Protein AF-A0A3C1WI04-F1 (afdb_monomer)

Nearest PDB structures (foldseek):
  1k1x-assembly1_A  TM=7.975E-01  e=5.008E-09  Thermococcus litoralis
  1k1x-assembly2_B  TM=8.119E-01  e=9.650E-09  Thermococcus litoralis
  1k1w-assembly1_A  TM=7.862E-01  e=2.276E-08  Thermococcus litoralis
  1n7n-assembly1_A  TM=5.423E-01  e=1.171E-03  Streptococcus pneumoniae
  1n7p-assembly1_A  TM=5.424E-01  e=1.433E-03  Streptococcus pneumoniae

Sequence (214 aa):
IYDRRTRETFSEWLLLPGTSFEDYRRQQFSPLVSLNFGKAECVPVAKGLEIRFETETPLANGGRIHLQKTYLIPFKGKRIGVVWHFECRDGIADFRFVAESLFCLLAGNAHDRYVYWQGEDGVRRVPLASHEEMSGVERLGITDEWLRLHGAVEAPGARHIWRDAIETVSQSEGGYERVYQGTVIAPVWDVRLAAGKSAEARMIVDLEEEKNEW

Mean predicted aligned error: 4.51 Å

Radius of gyration: 18.43 Å; Cα contacts (8 Å, |Δi|>4): 534; chains: 1; bounding box: 52×45×45 Å

Foldseek 3Di:
DDDPDDDDAFDKAWFALPQDLVCVQVVVTDGQDDDDWDDWDWDDDPFFIKIKTWDWAAGNVGFIKIKIWIWGGGPDAFKIKIKIKIATAADKDWTKMKTKGKDFPFPQQDPQWWKWFADPVGIDTDGFQDWDKAAPTQKMWTGRVVQQKIKMKGKPQFGIKTKHWDWDWDQDPVGIDITTGIMMIMGIDTDMDHRGDMDMIMMMMHMDHDDDPD

Secondary structure (DSSP, 8-state):
---SS---TTEEEEE-TT--HHHHHTT----S------PPEEEEETTEEEEEEEEEEE-TTS-EEEEEEEEEEESSSSEEEEEEEEEEEESEEEEEEEEEEEE--S-TT-TTEEEEEEETTEEEEEETT--EEEES--EEEEEETTTTEEEEEE-TT-SEEEEEEEEEEEEETTEEEEEEEEEEEEEEEEEEEETT-EEEEEEEEEEEE-----

Structure (mmCIF, N/CA/C/O backbone):
data_AF-A0A3C1WI04-F1
#
_entry.id   AF-A0A3C1WI04-F1
#
loop_
_atom_site.group_PDB
_atom_site.id
_atom_site.type_symbol
_atom_site.label_atom_id
_atom_site.label_alt_id
_atom_site.label_comp_id
_atom_site.label_asym_id
_atom_site.label_entity_id
_atom_site.label_seq_id
_atom_site.pdbx_PDB_ins_code
_atom_site.Cartn_x
_atom_site.Cartn_y
_atom_site.Cartn_z
_atom_site.occupancy
_atom_site.B_iso_or_equiv
_atom_site.auth_seq_id
_atom_site.auth_comp_id
_atom_site.auth_asym_id
_atom_site.auth_atom_id
_atom_site.pdbx_PDB_model_num
ATOM 1 N N . ILE A 1 1 ? 12.544 15.810 -6.497 1.00 74.25 1 ILE A N 1
ATOM 2 C CA . ILE A 1 1 ? 11.626 15.579 -5.355 1.00 74.25 1 ILE A CA 1
ATOM 3 C C . ILE A 1 1 ? 12.468 14.907 -4.281 1.00 74.25 1 ILE A C 1
ATOM 5 O O . ILE A 1 1 ? 13.275 14.066 -4.649 1.00 74.25 1 ILE A O 1
ATOM 9 N N . TYR A 1 2 ? 12.368 15.327 -3.021 1.00 75.38 2 TYR A N 1
ATOM 10 C CA . TYR A 1 2 ? 13.081 14.680 -1.915 1.00 75.38 2 TYR A CA 1
ATOM 11 C C . TYR A 1 2 ? 12.057 14.014 -1.006 1.00 75.38 2 TYR A C 1
ATOM 13 O O . TYR A 1 2 ? 11.073 14.657 -0.630 1.00 75.38 2 TYR A O 1
ATOM 21 N N . ASP A 1 3 ? 12.291 12.752 -0.659 1.00 77.62 3 ASP A N 1
ATOM 22 C CA . ASP A 1 3 ? 11.441 12.053 0.294 1.00 77.62 3 ASP A CA 1
ATOM 23 C C . ASP A 1 3 ? 11.600 12.652 1.691 1.00 77.62 3 ASP A C 1
ATOM 25 O O . ASP A 1 3 ? 12.697 12.987 2.135 1.00 77.62 3 ASP A O 1
ATOM 29 N N . ARG A 1 4 ? 10.476 12.774 2.400 1.00 79.88 4 ARG A N 1
ATOM 30 C CA . ARG A 1 4 ? 10.428 13.197 3.810 1.00 79.88 4 ARG A CA 1
ATOM 31 C C . ARG A 1 4 ? 10.179 12.020 4.755 1.00 79.88 4 ARG A C 1
ATOM 33 O O . ARG A 1 4 ? 9.751 12.215 5.887 1.00 79.88 4 ARG A O 1
ATOM 40 N N . ARG A 1 5 ? 10.379 10.800 4.258 1.00 80.31 5 ARG A N 1
ATOM 41 C CA . ARG A 1 5 ? 9.983 9.546 4.896 1.00 80.31 5 ARG A CA 1
ATOM 42 C C . ARG A 1 5 ? 10.919 8.416 4.497 1.00 80.31 5 ARG A C 1
ATOM 44 O O . ARG A 1 5 ? 11.497 8.449 3.413 1.00 80.31 5 ARG A O 1
ATOM 51 N N . THR A 1 6 ? 10.994 7.395 5.341 1.00 82.69 6 THR A N 1
ATOM 52 C CA . THR A 1 6 ? 11.512 6.088 4.935 1.00 82.69 6 THR A CA 1
ATOM 53 C C . THR A 1 6 ? 10.484 5.413 4.032 1.00 82.69 6 THR A C 1
ATOM 55 O O . THR A 1 6 ? 9.275 5.579 4.220 1.00 82.69 6 THR A O 1
ATOM 58 N N . ARG A 1 7 ? 10.957 4.673 3.031 1.00 85.25 7 ARG A N 1
ATOM 59 C CA . ARG A 1 7 ? 10.102 3.882 2.152 1.00 85.25 7 ARG A CA 1
ATOM 60 C C . ARG A 1 7 ? 10.241 2.400 2.481 1.00 85.25 7 ARG A C 1
ATOM 62 O O . ARG A 1 7 ? 11.333 1.852 2.377 1.00 85.25 7 ARG A O 1
ATOM 69 N N . GLU A 1 8 ? 9.131 1.772 2.856 1.00 88.44 8 GLU A N 1
ATOM 70 C CA . GLU A 1 8 ? 9.064 0.367 3.271 1.00 88.44 8 GLU A CA 1
ATOM 71 C C . GLU A 1 8 ? 7.831 -0.315 2.665 1.00 88.44 8 GLU A C 1
ATOM 73 O O . GLU A 1 8 ? 6.787 0.316 2.473 1.00 88.44 8 GLU A O 1
ATOM 78 N N . THR A 1 9 ? 7.934 -1.605 2.341 1.00 90.31 9 THR A N 1
ATOM 79 C CA . THR A 1 9 ? 6.797 -2.364 1.799 1.00 90.31 9 THR A CA 1
ATOM 80 C C . THR A 1 9 ? 5.757 -2.608 2.890 1.00 90.31 9 THR A C 1
ATOM 82 O O . THR A 1 9 ? 6.091 -2.906 4.035 1.00 90.31 9 THR A O 1
ATOM 85 N N . PHE A 1 10 ? 4.486 -2.502 2.512 1.00 92.88 10 PHE A N 1
ATOM 86 C CA . PHE A 1 10 ? 3.325 -2.448 3.395 1.00 92.88 10 PHE A CA 1
ATOM 87 C C . PHE A 1 10 ? 3.298 -1.204 4.293 1.00 92.88 10 PHE A C 1
ATOM 89 O O . PHE A 1 10 ? 2.798 -1.290 5.410 1.00 92.88 10 PHE A O 1
ATOM 96 N N . SER A 1 11 ? 3.827 -0.066 3.830 1.00 92.44 11 SER A N 1
ATOM 97 C CA . SER A 1 11 ? 3.563 1.233 4.469 1.00 92.44 11 SER A CA 1
ATOM 98 C C . SER A 1 11 ? 2.131 1.678 4.186 1.00 92.44 11 SER A C 1
ATOM 100 O O . SER A 1 11 ? 1.625 1.440 3.090 1.00 92.44 11 SER A O 1
ATOM 102 N N . GLU A 1 12 ? 1.504 2.371 5.134 1.00 94.62 12 GLU A N 1
ATOM 103 C CA . GLU A 1 12 ? 0.143 2.886 4.985 1.00 94.62 12 GLU A CA 1
ATOM 104 C C . GLU A 1 12 ? 0.034 4.389 5.222 1.00 94.62 12 GLU A C 1
ATOM 106 O O . GLU A 1 12 ? 0.675 4.951 6.111 1.00 94.62 12 GLU A O 1
ATOM 111 N N . TRP A 1 13 ? -0.878 5.014 4.480 1.00 96.69 13 TRP A N 1
ATOM 112 C CA . TRP A 1 13 ? -1.237 6.414 4.640 1.00 96.69 13 TRP A CA 1
ATOM 113 C C . TRP A 1 13 ? -2.745 6.597 4.686 1.00 96.69 13 TRP A C 1
ATOM 115 O O . TRP A 1 13 ? -3.481 6.013 3.892 1.00 96.69 13 TRP A O 1
ATOM 125 N N . LEU A 1 14 ? -3.187 7.479 5.581 1.00 98.00 14 LEU A N 1
ATOM 126 C CA . LEU A 1 14 ? -4.534 8.039 5.573 1.00 98.00 14 LEU A CA 1
ATOM 127 C C . LEU A 1 14 ? -4.428 9.477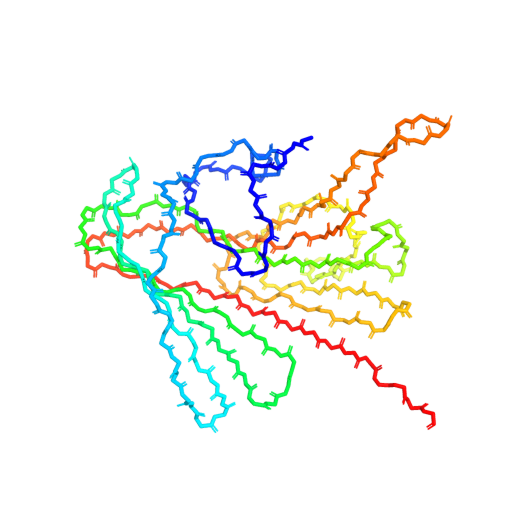 5.088 1.00 98.00 14 LEU A C 1
ATOM 129 O O . LEU A 1 14 ? -3.989 10.358 5.823 1.00 98.00 14 LEU A O 1
ATOM 133 N N . LEU A 1 15 ? -4.755 9.689 3.821 1.00 97.94 15 LEU A N 1
ATOM 134 C CA . LEU A 1 15 ? -4.653 10.966 3.128 1.00 97.94 15 LEU A CA 1
ATOM 135 C C . LEU A 1 15 ? -6.014 11.662 3.078 1.00 97.94 15 LEU A C 1
ATOM 137 O O . LEU A 1 15 ? -7.056 11.061 3.345 1.00 97.94 15 LEU A O 1
ATOM 141 N N . LEU A 1 16 ? -6.016 12.939 2.703 1.00 97.62 16 LEU A N 1
ATOM 142 C CA . LEU A 1 16 ? -7.260 13.650 2.424 1.00 97.62 16 LEU A CA 1
ATOM 143 C C . LEU A 1 16 ? -7.990 12.988 1.231 1.00 97.62 16 LEU A C 1
ATOM 145 O O . LEU A 1 16 ? -7.326 12.594 0.270 1.00 97.62 16 LEU A O 1
ATOM 149 N N . PRO A 1 17 ? -9.339 12.909 1.222 1.00 95.19 17 PRO A N 1
ATOM 150 C CA . PRO A 1 17 ? -10.106 12.256 0.146 1.00 95.19 17 PRO A CA 1
ATOM 151 C C . PRO A 1 17 ? -9.814 12.769 -1.276 1.00 95.19 17 PRO A C 1
ATOM 153 O O . PRO A 1 17 ? -10.010 12.054 -2.252 1.00 95.19 17 PRO A O 1
ATOM 156 N N . GLY A 1 18 ? -9.334 14.010 -1.401 1.00 93.81 18 GLY A N 1
ATO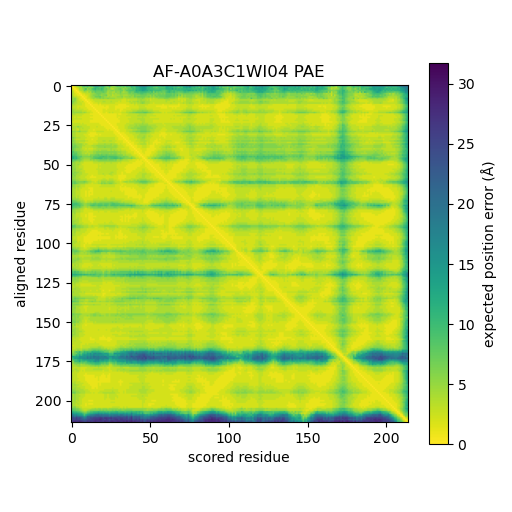M 157 C CA . GLY A 1 18 ? -8.992 14.643 -2.677 1.00 93.81 18 GLY A CA 1
ATOM 158 C C . GLY A 1 18 ? -7.512 14.591 -3.068 1.00 93.81 18 GLY A C 1
ATOM 159 O O . GLY A 1 18 ? -7.154 15.210 -4.066 1.00 93.81 18 GLY A O 1
ATOM 160 N N . THR A 1 19 ? -6.636 13.925 -2.305 1.00 97.56 19 THR A N 1
ATOM 161 C CA . THR A 1 19 ? -5.197 13.886 -2.621 1.00 97.56 19 THR A CA 1
ATOM 162 C C . THR A 1 19 ? -4.955 13.202 -3.964 1.00 97.56 19 THR A C 1
ATOM 164 O O . THR A 1 19 ? -5.284 12.027 -4.122 1.00 97.56 19 THR A O 1
ATOM 167 N N . SER A 1 20 ? -4.378 13.927 -4.925 1.00 97.56 20 SER A N 1
ATOM 168 C CA . SER A 1 20 ? -4.130 13.418 -6.276 1.00 97.56 20 SER A CA 1
ATOM 169 C C . SER A 1 20 ? -2.893 12.518 -6.345 1.00 97.56 20 SER A C 1
ATOM 171 O O . SER A 1 20 ? -2.012 12.582 -5.482 1.00 97.56 20 SER A O 1
ATOM 173 N N . PHE A 1 21 ? -2.789 11.717 -7.411 1.00 97.75 21 PHE A N 1
ATOM 174 C CA . PHE A 1 21 ? -1.570 10.963 -7.703 1.00 97.75 21 PHE A CA 1
ATOM 175 C C . PHE A 1 21 ? -0.339 11.874 -7.823 1.00 97.75 21 PHE A C 1
ATOM 177 O O . PHE A 1 21 ? 0.727 11.537 -7.313 1.00 97.75 21 PHE A O 1
ATOM 184 N N . GLU A 1 22 ? -0.474 13.047 -8.451 1.00 97.06 22 GLU A N 1
ATOM 185 C CA . GLU A 1 22 ? 0.660 13.957 -8.639 1.00 97.06 22 GLU A CA 1
ATOM 186 C C . GLU A 1 22 ? 1.118 14.579 -7.310 1.00 97.06 22 GLU A C 1
ATOM 188 O O . GLU A 1 22 ? 2.324 14.685 -7.078 1.00 97.06 22 GLU A O 1
ATOM 193 N N . ASP A 1 23 ? 0.193 14.907 -6.400 1.00 96.31 23 ASP A N 1
ATOM 194 C CA . ASP A 1 23 ? 0.545 15.356 -5.045 1.00 96.31 23 ASP A CA 1
ATOM 195 C C . ASP A 1 23 ? 1.268 14.248 -4.273 1.00 96.31 23 ASP A C 1
ATOM 197 O O . ASP A 1 23 ? 2.306 14.494 -3.655 1.00 96.31 23 ASP A O 1
ATOM 201 N N . TYR A 1 24 ? 0.761 13.011 -4.345 1.00 95.56 24 TYR A N 1
ATOM 202 C CA . TYR A 1 24 ? 1.401 11.836 -3.753 1.00 95.56 24 TYR A CA 1
ATOM 203 C C . TYR A 1 24 ? 2.830 11.642 -4.278 1.00 95.56 24 TYR A C 1
ATOM 205 O O . TYR A 1 24 ? 3.791 11.613 -3.504 1.00 95.56 24 TYR A O 1
ATOM 213 N N . ARG A 1 25 ? 2.984 11.591 -5.603 1.00 93.94 25 ARG A N 1
ATOM 214 C CA . ARG A 1 25 ? 4.260 11.415 -6.303 1.00 93.94 25 ARG A CA 1
ATOM 215 C C . ARG A 1 25 ? 5.265 12.503 -5.945 1.00 93.94 25 ARG A C 1
ATOM 217 O O . ARG A 1 25 ? 6.421 12.220 -5.631 1.00 93.94 25 ARG A O 1
ATOM 224 N N . ARG A 1 26 ? 4.828 13.764 -5.914 1.00 92.75 26 ARG A N 1
ATOM 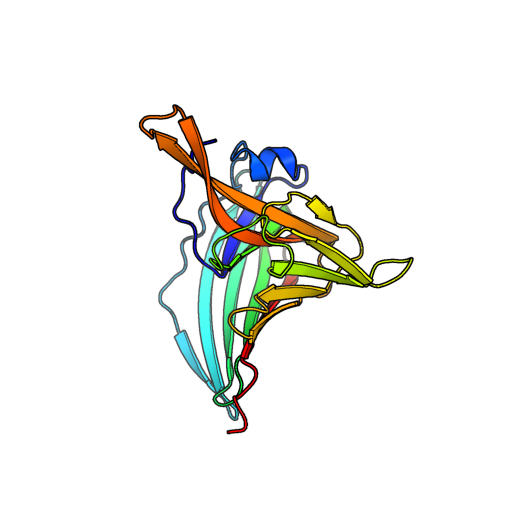225 C CA . ARG A 1 26 ? 5.681 14.902 -5.538 1.00 92.75 26 ARG A CA 1
ATOM 226 C C . ARG A 1 26 ? 5.958 15.007 -4.041 1.00 92.75 26 ARG A C 1
ATOM 228 O O . ARG A 1 26 ? 6.695 15.913 -3.651 1.00 92.75 26 ARG A O 1
ATOM 235 N N . GLN A 1 27 ? 5.408 14.109 -3.218 1.00 91.00 27 GLN A N 1
ATOM 236 C CA . GLN A 1 27 ? 5.447 14.187 -1.754 1.00 91.00 27 GLN A CA 1
ATOM 237 C C . GLN A 1 27 ? 4.876 15.529 -1.239 1.00 91.00 27 GLN A C 1
ATOM 239 O O . GLN A 1 27 ? 5.372 16.115 -0.276 1.00 91.00 27 GLN A O 1
ATOM 244 N N . GLN A 1 28 ? 3.841 16.039 -1.915 1.00 93.31 28 GLN A N 1
ATOM 245 C CA . GLN A 1 28 ? 3.121 17.285 -1.628 1.00 93.31 28 GLN A CA 1
ATOM 246 C C . GLN A 1 28 ? 1.761 17.005 -0.973 1.00 93.31 28 GLN A C 1
ATOM 248 O O . GLN A 1 28 ? 0.753 17.626 -1.290 1.00 93.31 28 GLN A O 1
ATOM 253 N N . PHE A 1 29 ? 1.734 16.067 -0.031 1.00 92.38 29 PHE A N 1
ATOM 254 C CA . PHE A 1 29 ? 0.548 15.723 0.743 1.00 92.38 29 PHE A CA 1
ATOM 255 C C . PHE A 1 29 ? 0.851 15.748 2.240 1.00 92.38 29 PHE A C 1
ATOM 257 O O . PHE A 1 29 ? 2.000 15.621 2.663 1.00 92.38 29 PHE A O 1
ATOM 264 N N . SER A 1 30 ? -0.209 15.866 3.035 1.00 91.44 30 SER A N 1
ATOM 265 C CA . SER A 1 30 ? -0.157 15.729 4.487 1.00 91.44 30 SER A CA 1
ATOM 266 C C . SER A 1 30 ? -1.085 14.590 4.899 1.00 91.44 30 SER A C 1
ATOM 268 O O . SER A 1 30 ? -2.281 14.665 4.605 1.00 91.44 30 SER A O 1
ATOM 270 N N . PRO A 1 31 ? -0.574 13.542 5.564 1.00 95.50 31 PRO A N 1
ATOM 271 C CA . PRO A 1 31 ? -1.426 12.535 6.174 1.00 95.50 31 PRO A CA 1
ATOM 272 C C . PRO A 1 31 ? -2.354 13.177 7.208 1.00 95.50 31 PRO A C 1
ATOM 274 O O . PRO A 1 31 ? -1.968 14.109 7.915 1.00 95.50 31 PRO A O 1
ATOM 277 N N . LEU A 1 32 ? -3.566 12.647 7.329 1.00 97.69 32 LEU A N 1
ATOM 278 C CA . LEU A 1 32 ? -4.527 13.031 8.361 1.00 97.69 32 LEU A CA 1
ATOM 279 C C . LEU A 1 32 ? -4.054 12.658 9.764 1.00 97.69 32 LEU A C 1
ATOM 281 O O . LEU A 1 32 ? -4.548 13.210 10.745 1.00 97.69 32 LEU A O 1
ATOM 285 N N . VAL A 1 33 ? -3.131 11.701 9.853 1.00 96.75 33 VAL A N 1
ATOM 286 C CA . VAL A 1 33 ? -2.559 11.212 11.098 1.00 96.75 33 VAL A CA 1
ATOM 287 C C . VAL A 1 33 ? -1.256 10.461 10.829 1.00 96.75 33 VAL A C 1
ATOM 289 O O . VAL A 1 33 ? -1.096 9.842 9.776 1.00 96.75 33 VAL A O 1
ATOM 292 N N . SER A 1 34 ? -0.343 10.476 11.798 1.00 93.75 34 SER A N 1
ATOM 293 C CA . SER A 1 34 ? 0.780 9.536 11.847 1.00 93.75 34 SER A CA 1
ATOM 294 C C . SER A 1 34 ? 0.335 8.281 12.593 1.00 93.75 34 SER A C 1
ATOM 296 O O . SER A 1 34 ? 0.032 8.344 13.787 1.00 93.75 34 SER A O 1
ATOM 298 N N . LEU A 1 35 ? 0.265 7.149 11.895 1.00 94.12 35 LEU A N 1
ATOM 299 C CA . LEU A 1 35 ? -0.152 5.879 12.486 1.00 94.12 35 LEU A CA 1
ATOM 300 C C . LEU A 1 35 ? 0.962 5.319 13.372 1.00 94.12 35 LEU A C 1
ATOM 302 O O . LEU A 1 35 ? 2.063 5.048 12.903 1.00 94.12 35 LEU A O 1
ATOM 306 N N . ASN A 1 36 ? 0.660 5.134 14.656 1.00 94.25 36 ASN A N 1
ATOM 307 C CA . ASN A 1 36 ? 1.570 4.533 15.625 1.00 94.25 36 ASN A CA 1
ATOM 308 C C . ASN A 1 36 ? 0.942 3.236 16.127 1.00 94.25 36 ASN A C 1
ATOM 310 O O . ASN A 1 36 ? 0.053 3.257 16.981 1.00 94.25 36 ASN A O 1
ATOM 314 N N . PHE A 1 37 ? 1.367 2.116 15.553 1.00 95.81 37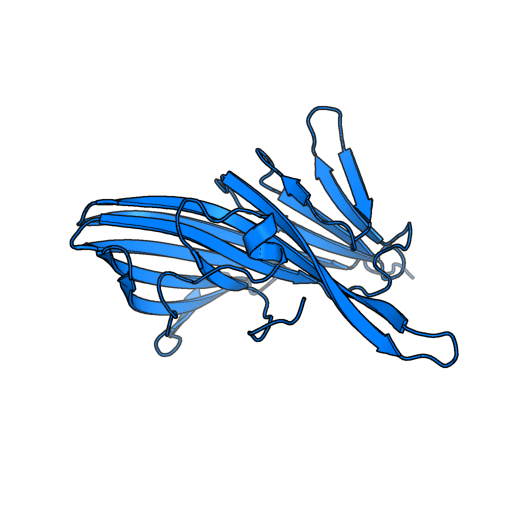 PHE A N 1
ATOM 315 C CA . PHE A 1 37 ? 0.876 0.805 15.952 1.00 95.81 37 PHE A CA 1
ATOM 316 C C . PHE A 1 37 ? 1.456 0.371 17.295 1.00 95.81 37 PHE A C 1
ATOM 318 O O . PHE A 1 37 ? 2.625 0.613 17.603 1.00 95.81 37 PHE A O 1
ATOM 325 N N . GLY A 1 38 ? 0.620 -0.298 18.086 1.00 95.62 38 GLY A N 1
ATOM 326 C CA . GLY A 1 38 ? 1.050 -0.999 19.284 1.00 95.62 38 GLY A CA 1
ATOM 327 C C . GLY A 1 38 ? 1.964 -2.185 18.969 1.00 95.62 38 GLY A C 1
ATOM 328 O O . GLY A 1 38 ? 2.321 -2.469 17.823 1.00 95.62 38 GLY A O 1
ATOM 329 N N . LYS A 1 39 ? 2.344 -2.911 20.022 1.00 96.38 39 LYS A N 1
ATOM 330 C CA . LYS A 1 39 ? 3.159 -4.122 19.894 1.00 96.38 39 LYS A CA 1
ATOM 331 C C . LYS A 1 39 ? 2.439 -5.165 19.032 1.00 96.38 39 LYS A C 1
ATOM 333 O O . LYS A 1 39 ? 1.250 -5.398 19.219 1.00 96.38 39 LYS A O 1
ATOM 338 N N . ALA A 1 40 ? 3.194 -5.826 18.158 1.00 97.19 40 ALA A N 1
ATOM 339 C CA . ALA A 1 40 ? 2.696 -6.933 17.355 1.00 97.19 40 ALA A CA 1
ATOM 340 C C . ALA A 1 40 ? 2.194 -8.099 18.225 1.00 97.19 40 ALA A C 1
ATOM 342 O O . ALA A 1 40 ? 2.893 -8.541 19.145 1.00 97.19 40 ALA A O 1
ATOM 343 N N . GLU A 1 41 ? 1.034 -8.643 17.870 1.00 97.81 41 GLU A N 1
ATOM 344 C CA . GLU A 1 41 ? 0.553 -9.941 18.332 1.00 97.81 41 GLU A CA 1
ATOM 345 C C . GLU A 1 41 ? 0.750 -10.981 17.223 1.00 97.81 41 GLU A C 1
ATOM 347 O O . GLU A 1 41 ? 0.289 -10.804 16.096 1.00 97.81 41 GLU A O 1
ATOM 352 N N . CYS A 1 42 ? 1.438 -12.077 17.538 1.00 97.50 42 CYS A N 1
ATOM 353 C CA . CYS A 1 42 ? 1.692 -13.166 16.600 1.00 97.50 42 CYS A CA 1
ATOM 354 C C . CYS A 1 42 ? 0.780 -14.350 16.925 1.00 97.50 42 CYS A C 1
ATOM 356 O O . CYS A 1 42 ? 0.906 -14.953 17.991 1.00 97.50 42 CYS A O 1
ATOM 358 N N . VAL A 1 43 ? -0.094 -14.714 15.990 1.00 96.31 43 VAL A N 1
ATOM 359 C CA . VAL A 1 43 ? -1.093 -15.774 16.152 1.00 96.31 43 VAL A CA 1
ATOM 360 C C . VAL A 1 43 ? -0.841 -16.866 15.109 1.00 96.31 43 VAL A C 1
ATOM 362 O O . VAL A 1 43 ? -1.109 -16.663 13.922 1.00 96.31 43 VAL A O 1
ATOM 365 N N . PRO A 1 44 ? -0.306 -18.036 15.501 1.00 96.06 44 PRO A N 1
ATOM 366 C CA . PRO A 1 44 ? -0.210 -19.177 14.602 1.00 96.06 44 PRO A CA 1
ATOM 367 C C . PRO A 1 44 ? -1.602 -19.630 14.153 1.00 96.06 44 PRO A C 1
ATOM 369 O O . PRO A 1 44 ? -2.510 -19.788 14.968 1.00 96.06 44 PRO A O 1
ATOM 372 N N . VAL A 1 45 ? -1.754 -19.894 12.860 1.00 94.38 45 VAL A N 1
ATOM 373 C CA . VAL A 1 45 ? -2.973 -20.447 12.262 1.00 94.38 45 VAL A CA 1
ATOM 374 C C . VAL A 1 45 ? -2.644 -21.737 11.516 1.00 94.38 45 VAL A C 1
ATOM 376 O O . VAL A 1 45 ? -1.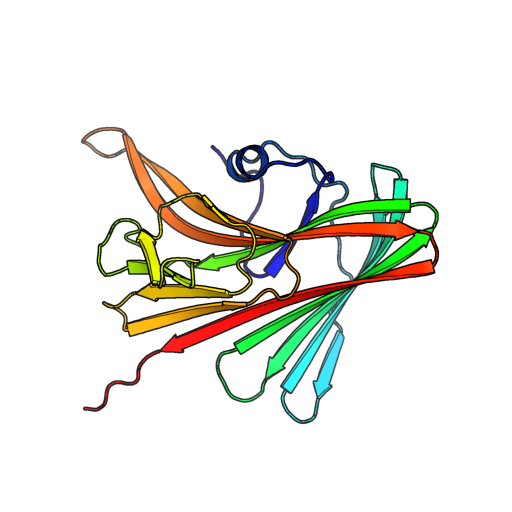486 -22.041 11.236 1.00 94.38 45 VAL A O 1
ATOM 379 N N . ALA A 1 46 ? -3.663 -22.521 11.157 1.00 93.81 46 ALA A N 1
ATOM 380 C CA . ALA A 1 46 ? -3.473 -23.870 10.609 1.00 93.81 46 ALA A CA 1
ATOM 381 C C . ALA A 1 46 ? -2.518 -23.953 9.397 1.00 93.81 46 ALA A C 1
ATOM 383 O O . ALA A 1 46 ? -1.887 -24.986 9.182 1.00 93.81 46 ALA A O 1
ATOM 384 N N . LYS A 1 47 ? -2.421 -22.890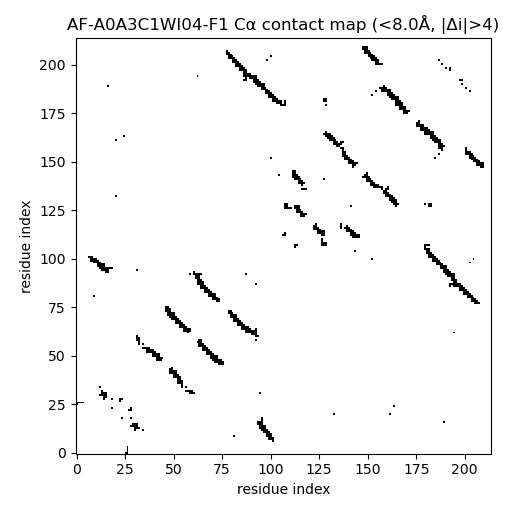 8.586 1.00 92.50 47 LYS A N 1
ATOM 385 C CA . LYS A 1 47 ? -1.600 -22.847 7.361 1.00 92.50 47 LYS A CA 1
ATOM 386 C C . LYS A 1 47 ? -0.594 -21.691 7.327 1.00 92.50 47 LYS A C 1
ATOM 388 O O . LYS A 1 47 ? -0.068 -21.388 6.256 1.00 92.50 47 LYS A O 1
ATOM 393 N N . GLY A 1 48 ? -0.321 -21.047 8.458 1.00 95.94 48 GLY A N 1
ATOM 394 C CA . GLY A 1 48 ? 0.551 -19.880 8.482 1.00 95.94 48 GLY A CA 1
ATOM 395 C C . GLY A 1 48 ? 0.615 -19.166 9.823 1.00 95.94 48 GLY A C 1
ATOM 396 O O . GLY A 1 48 ? 0.314 -19.723 10.876 1.00 95.94 48 GLY A O 1
ATOM 397 N N . LEU A 1 49 ? 0.990 -17.900 9.755 1.00 97.00 49 LEU A N 1
ATOM 398 C CA . LEU A 1 49 ? 1.097 -16.977 10.865 1.00 97.00 49 LEU A CA 1
ATOM 399 C C . LEU A 1 49 ? 0.308 -15.712 10.533 1.00 97.00 49 LEU A C 1
ATOM 401 O O . LEU A 1 49 ? 0.466 -15.147 9.449 1.00 97.00 49 LEU A O 1
ATOM 405 N N . GLU A 1 50 ? -0.504 -15.257 11.479 1.00 98.06 50 GLU A N 1
ATOM 406 C CA . GLU A 1 50 ? -1.056 -13.909 11.458 1.00 98.06 50 GLU A CA 1
ATOM 407 C C . GLU A 1 50 ? -0.234 -13.011 12.380 1.00 98.06 50 GLU A C 1
ATOM 409 O O . GLU A 1 50 ? 0.040 -13.379 13.523 1.00 98.06 50 GLU A O 1
ATOM 414 N N . ILE A 1 51 ? 0.166 -11.836 11.895 1.00 98.31 51 ILE A N 1
ATOM 415 C CA . ILE A 1 51 ? 0.819 -10.813 12.722 1.00 98.31 51 ILE A CA 1
ATOM 416 C C . ILE A 1 51 ? -0.084 -9.591 12.745 1.00 98.31 51 ILE A C 1
ATOM 418 O O . ILE A 1 51 ? -0.288 -8.947 11.714 1.00 98.31 51 ILE A O 1
ATOM 422 N N . ARG A 1 52 ? -0.639 -9.295 13.916 1.00 98.25 52 ARG A N 1
ATOM 423 C CA . ARG A 1 52 ? -1.643 -8.257 14.121 1.00 98.25 52 ARG A CA 1
ATOM 424 C C . ARG A 1 52 ? -1.036 -7.056 14.821 1.00 98.25 52 ARG A C 1
ATOM 426 O O . ARG A 1 52 ? -0.267 -7.189 15.769 1.00 98.25 52 ARG A O 1
ATOM 433 N N . PHE A 1 53 ? -1.415 -5.887 14.341 1.00 98.19 53 PHE A N 1
ATOM 434 C CA . PHE A 1 53 ? -1.069 -4.595 14.896 1.00 98.19 53 PHE A CA 1
ATOM 435 C C . PHE A 1 53 ? -2.349 -3.790 15.035 1.00 98.19 53 PHE A C 1
ATOM 437 O O . PHE A 1 53 ? -3.180 -3.796 14.128 1.00 98.19 53 PHE A O 1
ATOM 444 N N . GLU A 1 54 ? -2.481 -3.058 16.131 1.00 98.00 54 GLU A N 1
ATOM 445 C CA . GLU A 1 54 ? -3.631 -2.191 16.360 1.00 98.00 54 GLU A CA 1
ATOM 446 C C . GLU A 1 54 ? -3.195 -0.782 16.735 1.00 98.00 54 GLU A C 1
ATOM 448 O O . GLU A 1 54 ? -2.146 -0.568 17.350 1.00 98.00 54 GLU A O 1
ATOM 453 N N . THR A 1 55 ? -4.014 0.187 16.355 1.00 98.06 55 THR A N 1
ATOM 454 C CA . THR A 1 55 ? -3.906 1.572 16.796 1.00 98.06 55 THR A CA 1
ATOM 455 C C . THR A 1 55 ? -5.294 2.198 16.840 1.00 98.06 55 THR A C 1
ATOM 457 O O . THR A 1 55 ? -6.187 1.814 16.086 1.00 98.06 55 THR A O 1
ATOM 460 N N . GLU A 1 56 ? -5.486 3.172 17.720 1.00 97.88 56 GLU A N 1
ATOM 461 C CA . GLU A 1 56 ? -6.683 4.004 17.739 1.00 97.88 56 GLU A CA 1
ATOM 462 C C . GLU A 1 56 ? -6.253 5.464 17.782 1.00 97.88 56 GLU A C 1
ATOM 464 O O . GLU A 1 56 ? -5.438 5.858 18.619 1.00 97.88 56 GLU A O 1
ATOM 469 N N . THR A 1 57 ? -6.764 6.275 16.860 1.00 97.62 57 THR A N 1
ATOM 470 C CA . THR A 1 57 ? -6.265 7.636 16.679 1.00 97.62 57 THR A CA 1
ATOM 471 C C . THR A 1 57 ? -7.331 8.569 16.096 1.00 97.62 57 THR A C 1
ATOM 473 O O . THR A 1 57 ? -8.156 8.130 15.285 1.00 97.62 57 THR A O 1
ATOM 476 N N . PRO A 1 58 ? -7.379 9.849 16.516 1.00 97.88 58 PRO A N 1
ATOM 477 C CA . PRO A 1 58 ? -8.212 10.844 15.855 1.00 97.88 58 PRO A CA 1
ATOM 478 C C . PRO A 1 58 ? -7.633 11.213 14.484 1.00 97.88 58 PRO A C 1
ATOM 480 O O . PRO A 1 58 ? -6.417 11.215 14.287 1.00 97.88 58 PRO A O 1
ATOM 483 N N . LEU A 1 59 ? -8.505 11.582 13.551 1.00 97.94 59 LEU A N 1
ATOM 484 C CA . LEU A 1 59 ? -8.105 12.139 12.261 1.00 97.94 59 LEU A CA 1
ATOM 485 C C . LEU A 1 59 ? -8.114 13.669 12.321 1.00 97.94 59 LEU A C 1
ATOM 487 O O . LEU A 1 59 ? -8.984 14.274 12.952 1.00 97.94 59 LEU A O 1
ATOM 491 N N . ALA A 1 60 ? -7.179 14.317 11.622 1.00 97.00 60 ALA A N 1
ATOM 492 C CA . ALA A 1 60 ? -7.088 15.780 11.588 1.00 97.00 60 ALA A CA 1
ATOM 493 C C . ALA A 1 60 ? -8.339 16.474 11.013 1.00 97.00 60 ALA A C 1
ATOM 495 O O . ALA A 1 60 ? -8.598 17.632 11.333 1.00 97.00 60 ALA A O 1
ATOM 496 N N . ASN A 1 61 ? -9.121 15.784 10.179 1.00 94.38 61 ASN A N 1
ATOM 497 C CA . ASN A 1 61 ? -10.375 16.284 9.608 1.00 94.38 61 ASN A CA 1
ATOM 498 C C . ASN A 1 61 ? -11.628 15.871 10.402 1.00 94.38 61 ASN A C 1
ATOM 500 O O . ASN A 1 61 ? -12.743 16.143 9.957 1.00 94.38 61 ASN A O 1
ATOM 504 N N . GLY A 1 62 ? -11.453 15.266 11.578 1.00 93.88 62 GLY A N 1
ATOM 505 C CA . GLY A 1 62 ? -12.535 14.851 12.463 1.00 93.88 62 GLY A CA 1
ATOM 506 C C . GLY A 1 62 ? -12.787 13.345 12.463 1.00 93.88 62 GLY A C 1
ATOM 507 O O . GLY A 1 62 ? -12.381 12.612 11.568 1.00 93.88 62 GLY A O 1
ATOM 508 N N . GLY A 1 63 ? -13.469 12.898 13.517 1.00 95.94 63 GLY A N 1
ATOM 509 C CA . GLY A 1 63 ? -13.690 11.486 13.799 1.00 95.94 63 GLY A CA 1
ATOM 510 C C . GLY A 1 63 ? -12.462 10.778 14.369 1.00 95.94 63 GLY A C 1
ATOM 511 O O . GLY A 1 63 ? -11.328 11.270 14.340 1.00 95.94 63 GLY A O 1
ATOM 512 N N . ARG A 1 64 ? -12.711 9.590 14.906 1.00 98.12 64 ARG A N 1
ATOM 513 C CA . ARG A 1 64 ? -11.698 8.691 15.456 1.00 98.12 64 ARG A CA 1
ATOM 514 C C . ARG A 1 64 ? -11.834 7.329 14.820 1.00 98.12 64 ARG A C 1
ATOM 516 O O . ARG A 1 64 ? -12.948 6.826 14.667 1.00 98.12 64 ARG A O 1
ATOM 523 N N . ILE A 1 65 ? -10.701 6.723 14.497 1.00 98.31 65 ILE A N 1
ATOM 524 C CA . ILE A 1 65 ? -10.663 5.366 13.968 1.00 98.31 65 ILE A CA 1
ATOM 525 C C . ILE A 1 65 ? -9.902 4.442 14.904 1.00 98.31 65 ILE A C 1
ATOM 527 O O . ILE A 1 65 ? -8.886 4.828 15.479 1.00 98.31 65 ILE A O 1
ATOM 531 N N . HIS A 1 66 ? -10.379 3.209 14.998 1.00 98.62 66 HIS A N 1
ATOM 532 C CA . HIS A 1 66 ? -9.557 2.054 15.325 1.00 98.62 66 HIS A CA 1
ATOM 533 C C . HIS A 1 66 ? -9.130 1.394 14.015 1.00 98.62 66 HIS A C 1
ATOM 535 O O . HIS A 1 66 ? -9.931 1.253 13.089 1.00 98.62 66 HIS A O 1
ATOM 541 N N . LEU A 1 67 ? -7.850 1.056 13.920 1.00 98.62 67 LEU A N 1
ATOM 542 C CA . LEU A 1 67 ? -7.250 0.401 12.770 1.00 98.62 67 LEU A CA 1
ATOM 543 C C . LEU A 1 67 ? -6.518 -0.846 13.244 1.00 98.62 67 LEU A C 1
ATOM 545 O O . LEU A 1 67 ? -5.556 -0.754 14.008 1.00 98.62 67 LEU A O 1
ATOM 549 N N . GLN A 1 68 ? -6.933 -1.994 12.720 1.00 98.62 68 GLN A N 1
ATOM 550 C CA . GLN A 1 68 ? -6.200 -3.245 12.831 1.00 98.62 68 GLN A CA 1
ATOM 551 C C . GLN A 1 68 ? -5.529 -3.558 11.493 1.00 98.62 68 GLN A C 1
ATOM 553 O O . GLN A 1 68 ? -6.198 -3.698 10.472 1.00 98.62 68 GLN A O 1
ATOM 558 N N . LYS A 1 69 ? -4.210 -3.725 11.504 1.00 98.44 69 LYS A N 1
ATOM 559 C CA . LYS A 1 69 ? -3.421 -4.240 10.382 1.00 98.44 69 LYS A CA 1
ATOM 560 C C . LYS A 1 69 ? -3.039 -5.681 10.675 1.00 98.44 69 LYS A C 1
ATOM 562 O O . LYS A 1 69 ? -2.539 -5.986 11.753 1.00 98.44 69 LYS A O 1
ATOM 567 N N . THR A 1 70 ? -3.272 -6.587 9.737 1.00 98.50 70 THR A N 1
ATOM 568 C CA . THR A 1 70 ? -2.972 -8.012 9.899 1.00 98.50 70 THR A CA 1
ATOM 569 C C . THR A 1 70 ? -2.185 -8.526 8.707 1.00 98.50 70 THR A C 1
ATOM 571 O O . THR A 1 70 ? -2.709 -8.585 7.596 1.00 98.50 70 THR A O 1
ATOM 574 N N . TYR A 1 71 ? -0.937 -8.927 8.940 1.00 98.31 71 TYR A N 1
ATOM 575 C CA . TYR A 1 71 ? -0.160 -9.697 7.975 1.00 98.31 71 TYR A CA 1
ATOM 576 C C . TYR A 1 71 ? -0.618 -11.151 7.993 1.00 98.31 71 TYR A C 1
ATOM 578 O O . TYR A 1 71 ? -0.755 -11.742 9.060 1.00 98.31 71 TYR A O 1
ATOM 586 N N . LEU A 1 72 ? -0.803 -11.728 6.812 1.00 97.69 72 LEU A N 1
ATOM 587 C CA . LEU A 1 72 ? -1.172 -13.115 6.567 1.00 97.69 72 LEU A CA 1
ATOM 588 C C . LEU A 1 72 ? 0.006 -13.800 5.870 1.00 97.69 72 LEU A C 1
ATOM 590 O O . LEU A 1 72 ? 0.218 -13.616 4.667 1.00 97.69 72 LEU A O 1
ATOM 594 N N . ILE A 1 73 ? 0.783 -14.570 6.630 1.00 96.75 73 ILE A N 1
ATOM 595 C CA . ILE A 1 73 ? 2.023 -15.196 6.163 1.00 96.75 73 ILE A CA 1
ATOM 596 C C . ILE A 1 73 ? 1.813 -16.712 6.102 1.00 96.75 73 ILE A C 1
ATOM 598 O O . ILE A 1 73 ? 1.745 -17.360 7.146 1.00 96.75 73 ILE A O 1
ATOM 602 N N . PRO A 1 74 ? 1.697 -17.323 4.917 1.00 95.19 74 PRO A N 1
ATOM 603 C CA . PRO A 1 74 ? 1.535 -18.764 4.811 1.00 95.19 74 PRO A CA 1
ATOM 604 C C . PRO A 1 74 ? 2.849 -19.493 5.140 1.00 95.19 74 PRO A C 1
ATOM 606 O O . PRO A 1 74 ? 3.937 -19.005 4.852 1.00 95.19 74 PRO A O 1
ATOM 609 N N . PHE A 1 75 ? 2.767 -20.713 5.684 1.00 92.06 75 PHE A N 1
ATOM 610 C CA . PHE A 1 75 ? 3.963 -21.549 5.917 1.00 92.06 75 PHE A CA 1
ATOM 611 C C . PHE A 1 75 ? 4.586 -22.095 4.623 1.00 92.06 75 PHE A C 1
ATOM 613 O O . PHE A 1 75 ? 5.702 -22.611 4.636 1.00 92.06 75 PHE A O 1
ATOM 620 N N . LYS A 1 76 ? 3.845 -22.041 3.513 1.00 88.56 76 LYS A N 1
ATOM 621 C CA . LYS A 1 76 ? 4.281 -22.470 2.182 1.00 88.56 76 LYS A CA 1
ATOM 622 C C . LYS A 1 76 ? 3.835 -21.451 1.141 1.00 88.56 76 LYS A C 1
ATOM 624 O O . LYS A 1 76 ? 2.745 -20.899 1.252 1.00 88.56 76 LYS A O 1
ATOM 629 N N . GLY A 1 77 ? 4.634 -21.296 0.092 1.00 86.44 77 GLY A N 1
ATOM 630 C CA . GLY A 1 77 ? 4.404 -20.309 -0.962 1.00 86.44 77 GLY A CA 1
ATOM 631 C C . GLY A 1 77 ? 5.218 -19.039 -0.735 1.00 86.44 77 GLY A C 1
ATOM 632 O O . GLY A 1 77 ? 6.016 -18.965 0.198 1.00 86.44 77 GLY A O 1
ATOM 633 N N . LYS A 1 78 ? 5.038 -18.065 -1.624 1.00 89.81 78 LYS A N 1
ATOM 634 C CA . LYS A 1 78 ? 5.821 -16.823 -1.659 1.00 89.81 78 LYS A CA 1
ATOM 635 C C . LYS A 1 78 ? 4.937 -15.566 -1.617 1.00 89.81 78 LYS A C 1
ATOM 637 O O . LYS A 1 78 ? 5.344 -14.479 -2.008 1.00 89.81 78 LYS A O 1
ATOM 642 N N . ARG A 1 79 ? 3.717 -15.735 -1.103 1.00 93.50 79 ARG A N 1
ATOM 643 C CA . ARG A 1 79 ? 2.683 -14.707 -1.017 1.00 93.50 79 ARG A CA 1
ATOM 644 C C . ARG A 1 79 ? 2.587 -14.158 0.399 1.00 93.50 79 ARG A C 1
ATOM 646 O O . ARG A 1 79 ? 2.476 -14.936 1.341 1.00 93.50 79 ARG A O 1
ATOM 653 N N . ILE A 1 80 ? 2.532 -12.839 0.539 1.00 96.69 80 ILE A N 1
ATOM 654 C CA . ILE A 1 80 ? 2.200 -12.155 1.793 1.00 96.69 80 ILE A CA 1
ATOM 655 C C . ILE A 1 80 ? 0.922 -11.356 1.562 1.00 96.69 80 ILE A C 1
ATOM 657 O O . ILE A 1 80 ? 0.852 -10.512 0.670 1.00 96.69 80 ILE A O 1
ATOM 661 N N . GLY A 1 81 ? -0.106 -11.636 2.359 1.00 97.44 81 GLY A N 1
ATOM 662 C CA . GLY A 1 81 ? -1.313 -10.816 2.407 1.00 97.44 81 GLY A CA 1
ATOM 663 C C . GLY A 1 81 ? -1.236 -9.811 3.546 1.00 97.44 81 GLY A C 1
ATOM 664 O O . GLY A 1 81 ? -0.672 -10.113 4.593 1.00 97.44 81 GLY A O 1
ATOM 665 N N . VAL A 1 82 ? -1.845 -8.647 3.374 1.00 98.50 82 VAL A N 1
ATOM 666 C CA . VAL A 1 82 ? -2.109 -7.701 4.455 1.00 98.50 82 VAL A CA 1
ATOM 667 C C . VAL A 1 82 ? -3.554 -7.241 4.354 1.00 98.50 82 VAL A C 1
ATOM 669 O O . VAL A 1 82 ? -4.044 -6.924 3.269 1.00 98.50 82 VAL A O 1
ATOM 672 N N . VAL A 1 83 ? -4.238 -7.253 5.491 1.00 98.56 83 VAL A N 1
ATOM 673 C CA . VAL A 1 83 ? -5.612 -6.777 5.637 1.00 98.56 83 VAL A CA 1
ATOM 674 C C . VAL A 1 83 ? -5.613 -5.631 6.638 1.00 98.56 83 VAL A C 1
ATOM 676 O O . VAL A 1 83 ? -5.031 -5.751 7.717 1.00 98.56 83 VAL A O 1
ATOM 679 N N . TRP A 1 84 ? -6.269 -4.535 6.279 1.00 98.75 84 TRP A N 1
ATOM 680 C CA . TRP A 1 84 ? -6.528 -3.403 7.155 1.00 98.75 84 TRP A CA 1
ATOM 681 C C . TRP A 1 84 ? -8.024 -3.330 7.416 1.00 98.75 84 TRP A C 1
ATOM 683 O O . TRP A 1 84 ? -8.808 -3.158 6.484 1.00 98.75 84 TRP A O 1
ATOM 693 N N . HIS A 1 85 ? -8.410 -3.456 8.680 1.00 98.75 85 HIS A N 1
ATOM 694 C CA . HIS A 1 85 ? -9.779 -3.257 9.127 1.00 98.75 85 HIS A CA 1
ATOM 695 C C . HIS A 1 85 ? -9.874 -1.921 9.860 1.00 98.75 85 HIS A C 1
ATOM 697 O O . HIS A 1 85 ? -9.168 -1.690 10.844 1.00 98.75 85 HIS A O 1
ATOM 703 N N . PHE A 1 86 ? -10.752 -1.053 9.373 1.00 98.62 86 PHE A N 1
ATOM 704 C CA . PHE A 1 86 ? -11.026 0.259 9.942 1.00 98.62 86 PHE A CA 1
ATOM 705 C C . PHE A 1 86 ? -12.379 0.225 10.635 1.00 98.62 86 PHE A C 1
ATOM 707 O O . PHE A 1 86 ? -13.355 -0.231 10.046 1.00 98.62 86 PHE A O 1
ATOM 714 N N . GLU A 1 87 ? -12.468 0.778 11.836 1.00 98.69 87 GLU A N 1
ATOM 715 C CA . GLU A 1 87 ? -13.731 1.038 12.518 1.00 98.69 87 GLU A CA 1
ATOM 716 C C . GLU A 1 87 ? -13.773 2.500 12.965 1.00 98.69 87 GLU A C 1
ATOM 718 O O . GLU A 1 87 ? -12.868 2.980 13.646 1.00 98.69 87 GLU A O 1
ATOM 723 N N . CYS A 1 88 ? -14.826 3.226 12.595 1.00 98.62 88 CYS A N 1
ATOM 724 C CA . CYS A 1 88 ? -15.032 4.590 13.064 1.00 98.62 88 CYS A CA 1
ATOM 725 C C . CYS A 1 88 ? -15.648 4.557 14.468 1.00 98.62 88 CYS A C 1
ATOM 727 O O . CYS A 1 88 ? -16.788 4.130 14.638 1.00 98.62 88 CYS A O 1
ATOM 729 N N . ARG A 1 89 ? -14.908 5.010 15.482 1.00 98.25 89 ARG A N 1
ATOM 730 C CA . ARG A 1 89 ? -15.362 5.047 16.882 1.00 98.25 89 ARG A CA 1
ATOM 731 C C . ARG A 1 89 ? -16.344 6.183 17.135 1.00 98.25 89 ARG A C 1
ATOM 733 O O . ARG A 1 89 ? -17.330 6.007 17.844 1.00 98.25 89 ARG A O 1
ATOM 740 N N . ASP A 1 90 ? -16.079 7.340 16.541 1.00 97.94 90 ASP A N 1
ATOM 741 C CA . ASP A 1 90 ? -16.888 8.543 16.690 1.00 97.94 90 ASP A CA 1
ATOM 742 C C . ASP A 1 90 ? -16.784 9.450 15.453 1.00 97.94 90 ASP A C 1
ATOM 744 O O . ASP A 1 90 ? -15.869 9.324 14.636 1.00 97.94 90 ASP A O 1
ATOM 748 N N . GLY A 1 91 ? -17.748 10.365 15.317 1.00 96.94 91 GLY A N 1
ATOM 749 C CA . GLY A 1 91 ? -17.786 11.341 14.231 1.00 96.94 91 GLY A CA 1
ATOM 750 C C . GLY A 1 91 ? -17.966 10.714 12.845 1.00 96.94 91 GLY A C 1
ATOM 751 O O . GLY A 1 91 ? -18.799 9.827 12.643 1.00 96.94 91 GLY A O 1
ATOM 752 N N . ILE A 1 92 ? -17.215 11.245 11.879 1.00 97.81 92 ILE A N 1
ATOM 753 C CA . ILE A 1 92 ? -17.140 10.751 10.503 1.00 97.81 92 ILE A CA 1
ATOM 754 C C . ILE A 1 92 ? -15.663 10.592 10.176 1.00 97.81 92 ILE A C 1
ATOM 756 O O . ILE A 1 92 ? -14.927 11.571 10.242 1.00 97.81 92 ILE A O 1
ATOM 760 N N . ALA A 1 93 ? -15.251 9.388 9.796 1.00 98.19 93 ALA A N 1
ATOM 761 C CA . ALA A 1 93 ? -13.923 9.149 9.258 1.00 98.19 93 ALA A CA 1
ATOM 762 C C . ALA A 1 93 ? -13.999 9.186 7.729 1.00 98.19 93 ALA A C 1
ATOM 764 O O . ALA A 1 93 ? -14.694 8.367 7.135 1.00 98.19 93 ALA A O 1
ATOM 765 N N . ASP A 1 94 ? -13.331 10.150 7.101 1.00 98.19 94 ASP A N 1
ATOM 766 C CA . ASP A 1 94 ? -13.336 10.336 5.646 1.00 98.19 94 ASP A CA 1
ATOM 767 C C . ASP A 1 94 ? -11.907 10.545 5.151 1.00 98.19 94 ASP A C 1
ATOM 769 O O . ASP A 1 94 ? -11.272 11.553 5.470 1.00 98.19 94 ASP A O 1
ATOM 773 N N . PHE A 1 95 ? -11.370 9.568 4.431 1.00 98.50 95 PHE A N 1
ATOM 774 C CA . PHE A 1 95 ? -9.970 9.555 4.033 1.00 98.50 95 PHE A CA 1
ATOM 775 C C . PHE A 1 95 ? -9.735 8.715 2.784 1.00 98.50 95 PHE A C 1
ATOM 777 O O . PHE A 1 95 ? -10.501 7.820 2.433 1.00 98.50 95 PHE A O 1
ATOM 784 N N . ARG A 1 96 ? -8.602 8.979 2.142 1.00 98.19 96 ARG A N 1
ATOM 785 C CA . ARG A 1 96 ? -8.027 8.119 1.118 1.00 98.19 96 ARG A CA 1
ATOM 786 C C . ARG A 1 96 ? -6.974 7.225 1.761 1.00 98.19 96 ARG A C 1
ATOM 788 O O . ARG A 1 96 ? -5.953 7.718 2.235 1.00 98.19 96 ARG A O 1
ATOM 795 N N . PHE A 1 97 ? -7.231 5.926 1.807 1.00 98.56 97 PHE A N 1
ATOM 796 C CA . PHE A 1 97 ? -6.271 4.939 2.281 1.00 98.56 97 PHE A CA 1
ATOM 797 C C . PHE A 1 97 ? -5.335 4.537 1.145 1.00 98.56 97 PHE A C 1
ATOM 799 O O . PHE A 1 97 ? -5.800 4.179 0.065 1.00 98.56 97 PHE A O 1
ATOM 806 N N . VAL A 1 98 ? -4.029 4.586 1.394 1.00 98.19 98 VAL A N 1
ATOM 807 C CA . VAL A 1 98 ? -2.993 4.181 0.439 1.00 98.19 98 VAL A CA 1
ATOM 808 C C . VAL A 1 98 ? -2.082 3.170 1.116 1.00 98.19 98 VAL A C 1
ATOM 810 O O . VAL A 1 98 ? -1.522 3.473 2.168 1.00 98.19 98 VAL A O 1
ATOM 813 N N . ALA A 1 99 ? -1.917 1.996 0.512 1.00 97.69 99 ALA A N 1
ATOM 814 C CA . ALA A 1 99 ? -0.970 0.981 0.969 1.00 97.69 99 ALA A CA 1
ATOM 815 C C . ALA A 1 99 ? 0.139 0.824 -0.068 1.00 97.69 99 ALA A C 1
ATOM 817 O O . ALA A 1 99 ? -0.148 0.686 -1.247 1.00 97.69 99 ALA A O 1
ATOM 818 N N . GLU A 1 100 ? 1.402 0.842 0.338 1.00 96.94 100 GLU A N 1
ATOM 819 C CA . GLU A 1 100 ? 2.529 0.821 -0.596 1.00 96.94 100 GLU A CA 1
ATOM 820 C C . GLU A 1 100 ? 3.223 -0.531 -0.643 1.00 96.94 100 GLU A C 1
ATOM 822 O O . GLU A 1 100 ? 3.473 -1.161 0.381 1.00 96.94 100 GLU A O 1
ATOM 827 N N . SER A 1 101 ? 3.627 -0.939 -1.839 1.00 96.44 101 SER A N 1
ATOM 828 C CA . SER A 1 101 ? 4.575 -2.027 -2.055 1.00 96.44 101 SER A CA 1
ATOM 829 C C . SER A 1 101 ? 5.730 -1.545 -2.921 1.00 96.44 101 SER A C 1
ATOM 831 O O . SER A 1 101 ? 5.522 -0.792 -3.873 1.00 96.44 101 SER A O 1
ATOM 833 N N . LEU A 1 102 ? 6.952 -1.935 -2.558 1.00 94.75 102 LEU A N 1
ATOM 834 C CA . LEU A 1 102 ? 8.174 -1.467 -3.201 1.00 94.75 102 LEU A CA 1
ATOM 835 C C . LEU A 1 102 ? 8.961 -2.611 -3.822 1.00 94.75 102 LEU A C 1
ATOM 837 O O . LEU A 1 102 ? 9.173 -3.647 -3.193 1.00 94.75 102 LEU A O 1
ATOM 841 N N . PHE A 1 103 ? 9.451 -2.370 -5.036 1.00 94.81 103 PHE A N 1
ATOM 842 C CA . PHE A 1 103 ? 10.243 -3.320 -5.808 1.00 94.81 103 PHE A CA 1
ATOM 843 C C . PHE A 1 103 ? 11.519 -2.657 -6.337 1.00 94.81 103 PHE A C 1
ATOM 845 O O . PHE A 1 103 ? 11.463 -1.747 -7.164 1.00 94.81 103 PHE A O 1
ATOM 852 N N . CYS A 1 104 ? 12.681 -3.138 -5.893 1.00 92.56 104 CYS A N 1
ATOM 853 C CA . CYS A 1 104 ? 13.993 -2.556 -6.206 1.00 92.56 104 CYS A CA 1
ATOM 854 C C . CYS A 1 104 ? 14.755 -3.379 -7.263 1.00 92.56 104 CYS A C 1
ATOM 856 O O . CYS A 1 104 ? 15.861 -3.849 -7.016 1.00 92.56 104 CYS A O 1
ATOM 858 N N . LEU A 1 105 ? 14.158 -3.578 -8.442 1.00 88.12 105 LEU A N 1
ATOM 859 C CA . LEU A 1 105 ? 14.694 -4.457 -9.501 1.00 88.12 105 LEU A CA 1
ATOM 860 C C . LEU A 1 105 ? 15.771 -3.810 -10.402 1.00 88.12 105 LEU A C 1
ATOM 862 O O . LEU A 1 105 ? 16.187 -4.405 -11.390 1.00 88.12 105 LEU A O 1
ATOM 866 N N . LEU A 1 106 ? 16.261 -2.609 -10.061 1.00 88.62 106 LEU A N 1
ATOM 867 C CA . LEU A 1 106 ? 17.237 -1.827 -10.846 1.00 88.62 106 LEU A CA 1
ATOM 868 C C . LEU A 1 106 ? 16.805 -1.584 -12.317 1.00 88.62 106 LEU A C 1
ATOM 870 O O . LEU A 1 106 ? 15.728 -1.984 -12.744 1.00 88.62 106 LEU A O 1
ATOM 874 N N . ALA A 1 107 ? 17.633 -0.859 -13.080 1.00 91.31 107 ALA A N 1
ATOM 875 C CA . ALA A 1 107 ? 17.501 -0.625 -14.529 1.00 91.31 107 ALA A CA 1
ATOM 876 C C . ALA A 1 107 ? 16.067 -0.352 -15.033 1.00 91.31 107 ALA A C 1
ATOM 878 O O . ALA A 1 107 ? 15.565 -1.028 -15.928 1.00 91.31 107 ALA A O 1
ATOM 879 N N . GLY A 1 108 ? 15.398 0.666 -14.485 1.00 93.50 108 GLY A N 1
ATOM 880 C CA . GLY A 1 108 ? 13.954 0.817 -14.677 1.00 93.50 108 GLY A CA 1
ATOM 881 C C . GLY A 1 108 ? 13.457 1.136 -16.097 1.00 93.50 108 GLY A C 1
ATOM 882 O O . GLY A 1 108 ? 12.248 1.159 -16.309 1.00 93.50 108 GLY A O 1
ATOM 883 N N . ASN A 1 109 ? 14.353 1.362 -17.064 1.00 95.44 109 ASN A N 1
ATOM 884 C CA . ASN A 1 109 ? 14.024 1.558 -18.484 1.00 95.44 109 ASN A CA 1
ATOM 885 C C . ASN A 1 109 ? 14.443 0.381 -19.385 1.00 95.44 109 ASN A C 1
ATOM 887 O O . ASN A 1 109 ? 14.330 0.484 -20.606 1.00 95.44 109 ASN A O 1
ATOM 891 N N . ALA A 1 110 ? 14.969 -0.707 -18.817 1.00 95.00 110 ALA A N 1
ATOM 892 C CA . ALA A 1 110 ? 15.326 -1.888 -19.591 1.00 95.00 110 ALA A CA 1
ATOM 893 C C . ALA A 1 110 ? 14.061 -2.562 -20.159 1.00 95.00 110 ALA A C 1
ATOM 895 O O . ALA A 1 110 ? 13.012 -2.575 -19.521 1.00 95.00 110 ALA A O 1
ATOM 896 N N . HIS A 1 111 ? 14.142 -3.084 -21.384 1.00 94.94 111 HIS A N 1
ATOM 897 C CA . HIS A 1 111 ? 12.982 -3.628 -22.103 1.00 94.94 111 HIS A CA 1
ATOM 898 C C . HIS A 1 111 ? 12.485 -4.964 -21.528 1.00 94.94 111 HIS A C 1
ATOM 900 O O . HIS A 1 111 ? 11.311 -5.297 -21.661 1.00 94.94 111 HIS A O 1
ATOM 906 N N . ASP A 1 112 ? 13.381 -5.698 -20.874 1.00 95.00 112 ASP A N 1
ATOM 907 C CA . ASP A 1 112 ? 13.182 -6.976 -20.192 1.00 95.00 112 ASP A CA 1
ATOM 908 C C . ASP A 1 112 ? 12.718 -6.798 -18.731 1.00 95.00 112 ASP A C 1
ATOM 910 O O . ASP A 1 112 ? 12.639 -7.762 -17.967 1.00 95.00 112 ASP A O 1
ATOM 914 N N . ARG A 1 113 ? 12.404 -5.556 -18.325 1.00 96.38 113 ARG A N 1
ATOM 915 C CA . ARG A 1 113 ? 11.918 -5.208 -16.984 1.00 96.38 113 ARG A CA 1
ATOM 916 C C . ARG A 1 113 ? 10.716 -4.282 -17.061 1.00 96.38 113 ARG A C 1
ATOM 918 O O . ARG A 1 113 ? 10.820 -3.125 -17.473 1.00 96.38 113 ARG A O 1
ATOM 925 N N . TYR A 1 114 ? 9.555 -4.768 -16.645 1.00 97.12 114 TYR A N 1
ATOM 926 C CA . TYR A 1 114 ? 8.308 -4.037 -16.849 1.00 97.12 114 TYR A CA 1
ATOM 927 C C . TYR A 1 114 ? 7.249 -4.340 -15.797 1.00 97.12 114 TYR A C 1
ATOM 929 O O . TYR A 1 114 ? 7.230 -5.394 -15.163 1.00 97.12 114 TYR A O 1
ATOM 937 N N . VAL A 1 115 ? 6.335 -3.385 -15.648 1.00 97.50 115 VAL A N 1
ATOM 938 C CA . VAL A 1 115 ? 5.040 -3.595 -15.005 1.00 97.50 115 VAL A CA 1
ATOM 939 C C . VAL A 1 115 ? 4.029 -3.929 -16.094 1.00 97.50 115 VAL A C 1
ATOM 941 O O . VAL A 1 115 ? 4.075 -3.359 -17.187 1.00 97.50 115 VAL A O 1
ATOM 944 N N . TYR A 1 116 ? 3.122 -4.859 -15.813 1.00 96.69 116 TYR A N 1
ATOM 945 C CA . TYR A 1 116 ? 2.069 -5.254 -16.736 1.00 96.69 116 TYR A CA 1
ATOM 946 C C . TYR A 1 116 ? 0.737 -5.480 -16.031 1.00 96.69 116 TYR A C 1
ATOM 948 O O . TYR A 1 116 ? 0.681 -5.815 -14.850 1.00 96.69 116 TYR A O 1
ATOM 956 N N . TRP A 1 117 ? -0.352 -5.304 -16.769 1.00 95.25 117 TRP A N 1
ATOM 957 C CA . TRP A 1 117 ? -1.705 -5.580 -16.292 1.00 95.25 117 TRP A CA 1
ATOM 958 C C . TRP A 1 117 ? -2.635 -5.864 -17.469 1.00 95.25 117 TRP A C 1
ATOM 960 O O . TRP A 1 117 ? -2.303 -5.601 -18.629 1.00 95.25 117 TRP A O 1
ATOM 970 N N . GLN A 1 118 ? -3.815 -6.398 -17.165 1.00 93.06 118 GLN A N 1
ATOM 971 C CA . GLN A 1 118 ? -4.878 -6.561 -18.146 1.00 93.06 118 GLN A CA 1
ATOM 972 C C . GLN A 1 118 ? -5.641 -5.237 -18.291 1.00 93.06 118 GLN A C 1
ATOM 974 O O . GLN A 1 118 ? -6.311 -4.808 -17.355 1.00 93.06 118 GLN A O 1
ATOM 979 N N . GLY A 1 119 ? -5.525 -4.588 -19.449 1.00 88.06 119 GLY A N 1
ATOM 980 C CA . GLY A 1 119 ? -6.361 -3.452 -19.834 1.00 88.06 119 GLY A CA 1
ATOM 981 C C . GLY A 1 119 ? -7.564 -3.882 -20.679 1.00 88.06 119 GLY A C 1
ATOM 982 O O . GLY A 1 119 ? -7.709 -5.058 -21.021 1.00 88.06 119 GLY A O 1
ATOM 983 N N . GLU A 1 120 ? -8.400 -2.911 -21.052 1.00 86.81 120 GLU A N 1
ATOM 984 C CA . GLU A 1 120 ? -9.587 -3.131 -21.897 1.00 86.81 120 GLU A CA 1
ATOM 985 C C . GLU A 1 120 ? -9.223 -3.730 -23.268 1.00 86.81 120 GLU A C 1
ATOM 987 O O . GLU A 1 120 ? -9.849 -4.689 -23.710 1.00 86.81 120 GLU A O 1
ATOM 992 N N . ASP A 1 121 ? -8.146 -3.234 -23.889 1.00 90.06 121 ASP A N 1
ATOM 993 C CA . ASP A 1 121 ? -7.686 -3.656 -25.223 1.00 90.06 121 ASP A CA 1
ATOM 994 C C . ASP A 1 121 ? -6.647 -4.795 -25.198 1.00 90.06 121 ASP A C 1
ATOM 996 O O . ASP A 1 121 ? -6.022 -5.100 -26.216 1.00 90.06 121 ASP A O 1
ATOM 1000 N N . GLY A 1 122 ? -6.410 -5.411 -24.034 1.00 92.44 122 GLY A N 1
ATOM 1001 C CA . GLY A 1 122 ? -5.422 -6.478 -23.856 1.00 92.44 122 GLY A CA 1
ATOM 1002 C C . GLY A 1 122 ? -4.344 -6.172 -22.816 1.00 92.44 122 GLY A C 1
ATOM 1003 O O . GLY A 1 122 ? -4.453 -5.242 -22.014 1.00 92.44 122 GLY A O 1
ATOM 1004 N N . VAL A 1 123 ? -3.289 -6.990 -22.812 1.00 94.81 123 VAL A N 1
ATOM 1005 C CA . VAL A 1 123 ? -2.184 -6.859 -21.852 1.00 94.81 123 VAL A CA 1
ATOM 1006 C C . VAL A 1 123 ? -1.379 -5.598 -22.154 1.00 94.81 123 VAL A C 1
ATOM 1008 O O . VAL A 1 123 ? -0.816 -5.453 -23.239 1.00 94.81 123 VAL A O 1
ATOM 1011 N N . ARG A 1 124 ? -1.276 -4.706 -21.169 1.00 95.31 124 ARG A N 1
ATOM 1012 C CA . ARG A 1 124 ? -0.409 -3.524 -21.220 1.00 95.31 124 ARG A CA 1
ATOM 1013 C C . ARG A 1 124 ? 0.915 -3.820 -20.533 1.00 95.31 124 ARG A C 1
ATOM 1015 O O . ARG A 1 124 ? 0.944 -4.549 -19.546 1.00 95.31 124 ARG A O 1
ATOM 1022 N N . ARG A 1 125 ? 2.004 -3.259 -21.064 1.00 96.06 125 ARG A N 1
ATOM 1023 C CA . ARG A 1 125 ? 3.360 -3.355 -20.507 1.00 96.06 125 ARG A CA 1
ATOM 1024 C C . ARG A 1 125 ? 4.041 -2.003 -20.581 1.00 96.06 125 ARG A C 1
ATOM 1026 O O . ARG A 1 125 ? 3.946 -1.319 -21.598 1.00 96.06 125 ARG A O 1
ATOM 1033 N N . VAL A 1 126 ? 4.737 -1.640 -19.518 1.00 96.81 126 VAL A N 1
ATOM 1034 C CA . VAL A 1 126 ? 5.398 -0.341 -19.378 1.00 96.81 126 VAL A CA 1
ATOM 1035 C C . VAL A 1 126 ? 6.687 -0.491 -18.568 1.00 96.81 126 VAL A C 1
ATOM 1037 O O . VAL A 1 126 ? 6.749 -1.355 -17.690 1.00 96.81 126 VAL A O 1
ATOM 1040 N N . PRO A 1 127 ? 7.707 0.352 -18.803 1.00 97.62 127 PRO A N 1
ATOM 1041 C CA . PRO A 1 127 ? 8.956 0.288 -18.046 1.00 97.62 127 PRO A CA 1
ATOM 1042 C C . PRO A 1 127 ? 8.737 0.468 -16.540 1.00 97.62 127 PRO A C 1
ATOM 1044 O O . PRO A 1 127 ? 7.825 1.195 -16.130 1.00 97.62 127 PRO A O 1
ATOM 1047 N N . LEU A 1 128 ? 9.597 -0.119 -15.705 1.00 97.12 128 LEU A N 1
ATOM 1048 C CA . LEU A 1 128 ? 9.520 0.039 -14.245 1.00 97.12 128 LEU A CA 1
ATOM 1049 C C . LEU A 1 128 ? 9.596 1.510 -13.795 1.00 97.12 128 LEU A C 1
ATOM 1051 O O . LEU A 1 128 ? 8.937 1.903 -12.833 1.00 97.12 128 LEU A O 1
ATOM 1055 N N . ALA A 1 129 ? 10.351 2.339 -14.519 1.00 96.50 129 ALA A N 1
ATOM 1056 C CA . ALA A 1 129 ? 10.548 3.756 -14.220 1.00 96.50 129 ALA A CA 1
ATOM 1057 C C . ALA A 1 129 ? 9.407 4.677 -14.705 1.00 96.50 129 ALA A C 1
ATOM 1059 O O . ALA A 1 129 ? 9.585 5.893 -14.762 1.00 96.50 129 ALA A O 1
ATOM 1060 N N . SER A 1 130 ? 8.249 4.133 -15.091 1.00 95.75 130 SER A N 1
ATOM 1061 C CA . SER A 1 130 ? 7.101 4.961 -15.488 1.00 95.75 130 SER A CA 1
ATOM 1062 C C . SER A 1 130 ? 6.146 5.258 -14.331 1.00 95.75 130 SER A C 1
ATOM 1064 O O . SER A 1 130 ? 6.146 4.589 -13.299 1.00 95.75 130 SER A O 1
ATOM 1066 N N . HIS A 1 131 ? 5.354 6.313 -14.518 1.00 96.50 131 HIS A N 1
ATOM 1067 C CA . HIS A 1 131 ? 4.479 6.902 -13.511 1.00 96.50 131 HIS A CA 1
ATOM 1068 C C . HIS A 1 131 ? 3.049 6.891 -14.038 1.00 96.50 131 HIS A C 1
ATOM 1070 O O . HIS A 1 131 ? 2.821 7.364 -15.153 1.00 96.50 131 HIS A O 1
ATOM 1076 N N . GLU A 1 132 ? 2.099 6.363 -13.274 1.00 96.12 132 GLU A N 1
ATOM 1077 C CA . GLU A 1 132 ? 0.731 6.210 -13.766 1.00 96.12 132 GLU A CA 1
ATOM 1078 C C . GLU A 1 132 ? -0.287 6.069 -12.636 1.00 96.12 132 GLU A C 1
ATOM 1080 O O . GLU A 1 132 ? -0.053 5.364 -11.654 1.00 96.12 132 GLU A O 1
ATOM 1085 N N . GLU A 1 133 ? -1.442 6.702 -12.816 1.00 97.06 133 GLU A N 1
ATOM 1086 C CA . GLU A 1 133 ? -2.654 6.422 -12.056 1.00 97.06 133 GLU A CA 1
ATOM 1087 C C . GLU A 1 133 ? -3.580 5.569 -12.919 1.00 97.06 133 GLU A C 1
ATOM 1089 O O . GLU A 1 133 ? -3.956 5.959 -14.024 1.00 97.06 133 GLU A O 1
ATOM 1094 N N . MET A 1 134 ? -3.949 4.399 -12.408 1.00 95.44 134 MET A N 1
ATOM 1095 C CA . MET A 1 134 ? -4.785 3.434 -13.116 1.00 95.44 134 MET A CA 1
ATOM 1096 C C . MET A 1 134 ? -6.100 3.262 -12.365 1.00 95.44 134 MET A C 1
ATOM 1098 O O . MET A 1 134 ? -6.103 3.107 -11.146 1.00 95.44 134 MET A O 1
ATOM 1102 N N . SER A 1 135 ? -7.216 3.275 -13.091 1.00 94.06 135 SER A N 1
ATOM 1103 C CA . SER A 1 135 ? -8.556 3.014 -12.547 1.00 94.06 135 SER A CA 1
ATOM 1104 C C . SER A 1 135 ? -9.080 1.685 -13.082 1.00 94.06 135 SER A C 1
ATOM 1106 O O . SER A 1 135 ? -8.770 1.323 -14.214 1.00 94.06 135 SER A O 1
ATOM 1108 N N . GLY A 1 136 ? -9.868 0.958 -12.285 1.00 89.75 136 GLY A N 1
ATOM 1109 C CA . GLY A 1 136 ? -10.443 -0.332 -12.700 1.00 89.75 136 GLY A CA 1
ATOM 1110 C C . GLY A 1 136 ? -9.433 -1.482 -12.810 1.00 89.75 136 GLY A C 1
ATOM 1111 O O . GLY A 1 136 ? -9.749 -2.522 -13.379 1.00 89.75 136 GLY A O 1
ATOM 1112 N N . VAL A 1 137 ? -8.223 -1.306 -12.270 1.00 93.31 137 VAL A N 1
ATOM 1113 C CA . VAL A 1 137 ? -7.178 -2.332 -12.212 1.00 93.31 137 VAL A CA 1
ATOM 1114 C C . VAL A 1 137 ? -7.020 -2.769 -10.763 1.00 93.31 137 VAL A C 1
ATOM 1116 O O . VAL A 1 137 ? -6.701 -1.951 -9.909 1.00 93.31 137 VAL A O 1
ATOM 1119 N N . GLU A 1 138 ? -7.208 -4.059 -10.494 1.00 91.75 138 GLU A N 1
ATOM 1120 C CA . GLU A 1 138 ? -7.045 -4.636 -9.149 1.00 91.75 138 GLU A CA 1
ATOM 1121 C C . GLU A 1 138 ? -5.802 -5.522 -9.032 1.00 91.75 138 GLU A C 1
ATOM 1123 O O . G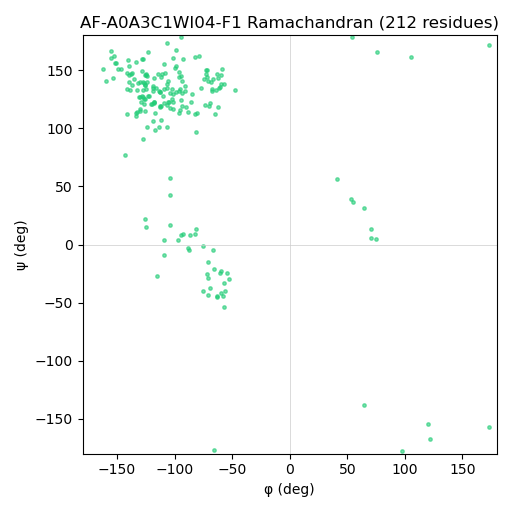LU A 1 138 ? -5.449 -5.956 -7.938 1.00 91.75 138 GLU A O 1
ATOM 1128 N N . ARG A 1 139 ? -5.131 -5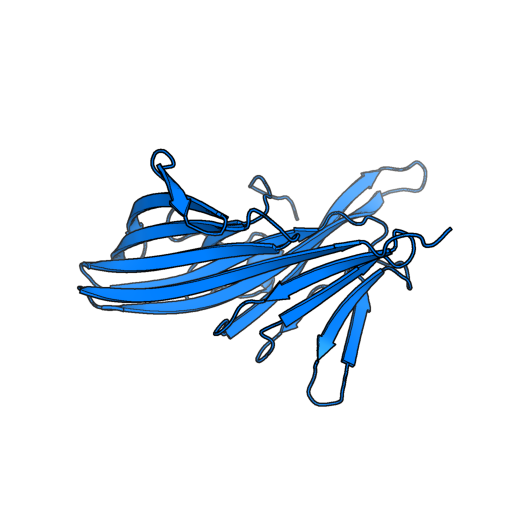.818 -10.151 1.00 95.06 139 ARG A N 1
ATOM 1129 C CA . ARG A 1 139 ? -3.923 -6.642 -10.177 1.00 95.06 139 ARG A CA 1
ATOM 1130 C C . ARG A 1 139 ? -2.917 -6.115 -11.184 1.00 95.06 139 ARG A C 1
ATOM 1132 O O . ARG A 1 139 ? -3.259 -5.890 -12.343 1.00 95.06 139 ARG A O 1
ATOM 1139 N N . LEU A 1 140 ? -1.664 -6.023 -10.753 1.00 95.62 140 LEU A N 1
ATOM 1140 C CA . LEU A 1 140 ? -0.518 -5.791 -11.625 1.00 95.62 140 LEU A CA 1
ATOM 1141 C C . LEU A 1 140 ? 0.530 -6.865 -11.403 1.00 95.62 140 LEU A C 1
ATOM 1143 O O . LEU A 1 140 ? 0.727 -7.330 -10.282 1.00 95.62 140 LEU A O 1
ATOM 1147 N N . GLY A 1 141 ? 1.217 -7.225 -12.475 1.00 96.25 141 GLY A N 1
ATOM 1148 C CA . GLY A 1 141 ? 2.462 -7.962 -12.416 1.00 96.25 141 GLY A CA 1
ATOM 1149 C C . GLY A 1 141 ? 3.655 -7.029 -12.583 1.00 96.25 141 GLY A C 1
ATOM 1150 O O . GLY A 1 141 ? 3.572 -5.988 -13.233 1.00 96.25 141 GLY A O 1
ATOM 1151 N N . ILE A 1 142 ? 4.779 -7.420 -12.005 1.00 96.50 142 ILE A N 1
ATOM 1152 C CA . ILE A 1 142 ? 6.087 -6.807 -12.212 1.00 96.50 142 ILE A CA 1
ATOM 1153 C C . ILE A 1 142 ? 7.062 -7.911 -12.600 1.00 96.50 142 ILE A C 1
ATOM 1155 O O . ILE A 1 142 ? 6.962 -9.034 -12.110 1.00 96.50 142 ILE A O 1
ATOM 1159 N N . THR A 1 143 ? 7.958 -7.651 -13.540 1.00 96.31 143 THR A N 1
ATOM 1160 C CA . THR A 1 143 ? 8.846 -8.683 -14.081 1.00 96.31 143 THR A CA 1
ATOM 1161 C C . THR A 1 143 ? 10.250 -8.144 -14.281 1.00 96.31 143 THR A C 1
ATOM 1163 O O . THR A 1 143 ? 10.420 -7.008 -14.720 1.00 96.31 143 THR A O 1
ATOM 1166 N N . ASP A 1 144 ? 11.227 -8.983 -13.954 1.00 95.69 144 ASP A N 1
ATOM 1167 C CA . ASP A 1 144 ? 12.621 -8.886 -14.375 1.00 95.69 144 ASP A CA 1
ATOM 1168 C C . ASP A 1 144 ? 12.975 -10.213 -15.061 1.00 95.69 144 ASP A C 1
ATOM 1170 O O . ASP A 1 144 ? 13.167 -11.232 -14.394 1.00 95.69 144 ASP A O 1
ATOM 1174 N N . GLU A 1 145 ? 12.989 -10.224 -16.396 1.00 94.62 145 GLU A N 1
ATOM 1175 C CA . GLU A 1 145 ? 13.234 -11.449 -17.173 1.00 94.62 145 GLU A CA 1
ATOM 1176 C C . GLU A 1 145 ? 14.697 -11.904 -17.062 1.00 94.62 145 GLU A C 1
ATOM 1178 O O . GLU A 1 145 ? 14.976 -13.102 -17.103 1.00 94.62 145 GLU A O 1
ATOM 1183 N N . TRP A 1 146 ? 15.630 -10.970 -16.847 1.00 91.62 146 TRP A N 1
ATOM 1184 C CA . TRP A 1 146 ? 17.044 -11.281 -16.640 1.00 91.62 146 TRP A CA 1
ATOM 1185 C C . TRP A 1 146 ? 17.257 -12.117 -15.374 1.00 91.62 146 TRP A C 1
ATOM 1187 O O . TRP A 1 146 ? 17.996 -13.103 -15.387 1.00 91.62 146 TRP A O 1
ATOM 1197 N N . LEU A 1 147 ? 16.593 -11.739 -14.280 1.00 91.56 147 LEU A N 1
ATOM 1198 C CA . LEU A 1 147 ? 16.618 -12.470 -13.012 1.00 91.56 147 LEU A CA 1
ATOM 1199 C C . LEU A 1 147 ? 15.552 -13.570 -12.919 1.00 91.56 147 LEU A C 1
ATOM 1201 O O . LEU A 1 147 ? 15.540 -14.300 -11.931 1.00 91.56 147 LEU A O 1
ATOM 1205 N N . ARG A 1 148 ? 14.667 -13.696 -13.918 1.00 92.62 148 ARG A N 1
ATOM 1206 C CA . ARG A 1 148 ? 13.499 -14.601 -13.909 1.00 92.62 148 ARG A CA 1
ATOM 1207 C C . ARG A 1 148 ? 12.608 -14.412 -12.680 1.00 92.62 148 ARG A C 1
ATOM 1209 O O . ARG A 1 148 ? 12.107 -15.371 -12.085 1.00 92.62 148 ARG A O 1
ATOM 1216 N N . LEU A 1 149 ? 12.444 -13.154 -12.281 1.00 93.12 149 LEU A N 1
ATOM 1217 C CA . LEU A 1 149 ? 11.611 -12.759 -11.155 1.00 93.12 149 LEU A CA 1
ATOM 1218 C C . LEU A 1 149 ? 10.282 -12.222 -11.663 1.00 93.12 149 LEU A C 1
ATOM 1220 O O . LEU A 1 149 ? 10.236 -11.306 -12.487 1.00 93.12 149 LEU A O 1
ATOM 1224 N N . HIS A 1 150 ? 9.200 -12.744 -11.099 1.00 94.00 150 HIS A N 1
ATOM 1225 C CA . HIS A 1 150 ? 7.849 -12.278 -11.363 1.00 94.00 150 HIS A CA 1
ATOM 1226 C C . HIS A 1 150 ? 7.181 -11.932 -10.040 1.00 94.00 150 HIS A C 1
ATOM 1228 O O . HIS A 1 150 ? 6.961 -12.791 -9.200 1.00 94.00 150 HIS A O 1
ATOM 1234 N N . GLY A 1 151 ? 6.857 -10.664 -9.835 1.00 94.25 151 GLY A N 1
ATOM 1235 C CA . GLY A 1 151 ? 6.033 -10.229 -8.717 1.00 94.25 151 GLY A CA 1
ATOM 1236 C C . GLY A 1 151 ? 4.604 -9.956 -9.162 1.00 94.25 151 GLY A C 1
ATOM 1237 O O . GLY A 1 151 ? 4.342 -9.695 -10.338 1.00 94.25 151 GLY A O 1
ATOM 1238 N N . ALA A 1 152 ? 3.680 -9.945 -8.211 1.00 96.12 152 ALA A N 1
ATOM 1239 C CA . ALA A 1 152 ? 2.346 -9.410 -8.431 1.00 96.12 152 ALA A CA 1
ATOM 1240 C C . ALA A 1 152 ? 1.848 -8.650 -7.205 1.00 96.12 152 ALA A C 1
ATOM 1242 O O . ALA A 1 152 ? 2.150 -9.012 -6.070 1.00 96.12 152 ALA A O 1
ATOM 1243 N N . VAL A 1 153 ? 1.052 -7.615 -7.451 1.00 97.81 153 VAL A N 1
ATOM 1244 C CA . VAL A 1 153 ? 0.281 -6.907 -6.430 1.00 97.81 153 VAL A CA 1
ATOM 1245 C C . VAL A 1 153 ? -1.187 -7.073 -6.778 1.00 97.81 153 VAL A C 1
ATOM 1247 O O . VAL A 1 153 ? -1.600 -6.708 -7.877 1.00 97.81 153 VAL A O 1
ATOM 1250 N N . GLU A 1 154 ? -1.964 -7.630 -5.855 1.00 97.94 154 GLU A N 1
ATOM 1251 C CA . GLU A 1 154 ? -3.422 -7.730 -5.942 1.00 97.94 154 GLU A CA 1
ATOM 1252 C C . GLU A 1 154 ? -4.038 -6.859 -4.841 1.00 97.94 154 GLU A C 1
ATOM 1254 O O . GLU A 1 154 ? -3.639 -6.943 -3.678 1.00 97.94 154 GLU A O 1
ATOM 1259 N N . ALA A 1 155 ? -5.017 -6.034 -5.193 1.00 97.88 155 ALA A N 1
ATOM 1260 C CA . ALA A 1 155 ? -5.696 -5.123 -4.282 1.00 97.88 155 ALA A CA 1
ATOM 1261 C C . ALA A 1 155 ? -7.193 -5.026 -4.621 1.00 97.88 155 ALA A C 1
ATOM 1263 O O . ALA A 1 155 ? -7.630 -4.055 -5.243 1.00 97.88 155 ALA A O 1
ATOM 1264 N N . PRO A 1 156 ? -7.986 -6.044 -4.244 1.00 97.38 156 PRO A N 1
ATOM 1265 C CA . PRO A 1 156 ? -9.416 -6.070 -4.532 1.00 97.38 156 PRO A CA 1
ATOM 1266 C C . PRO A 1 156 ? -10.139 -4.845 -3.961 1.00 97.38 156 PRO A C 1
ATOM 1268 O O . PRO A 1 156 ? -9.877 -4.423 -2.828 1.00 97.38 156 PRO A O 1
ATOM 1271 N N . GLY A 1 157 ? -11.057 -4.274 -4.740 1.00 95.75 157 GLY A N 1
ATOM 1272 C CA . GLY A 1 157 ? -11.845 -3.111 -4.340 1.00 95.75 157 GLY A CA 1
ATOM 1273 C C . GLY A 1 157 ? -11.061 -1.798 -4.252 1.00 95.75 157 GLY A C 1
ATOM 1274 O O . GLY A 1 157 ? -11.630 -0.797 -3.813 1.00 95.75 157 GLY A O 1
ATOM 1275 N N . ALA A 1 158 ? -9.781 -1.772 -4.644 1.00 97.62 158 ALA A N 1
ATOM 1276 C CA . ALA A 1 158 ? -9.045 -0.522 -4.780 1.00 97.62 158 ALA A CA 1
ATOM 1277 C C . ALA A 1 158 ? -9.680 0.321 -5.890 1.00 97.62 158 ALA A C 1
ATOM 1279 O O . ALA A 1 158 ? -9.958 -0.156 -6.990 1.00 97.62 158 ALA A O 1
ATOM 1280 N N . ARG A 1 159 ? -9.907 1.601 -5.604 1.00 96.81 159 ARG A N 1
ATOM 1281 C CA . ARG A 1 159 ? -10.457 2.544 -6.577 1.00 96.81 159 ARG A CA 1
ATOM 1282 C C . ARG A 1 159 ? -9.437 2.874 -7.662 1.00 96.81 159 ARG A C 1
ATOM 1284 O O . ARG A 1 159 ? -9.779 2.934 -8.843 1.00 96.81 159 ARG A O 1
ATOM 1291 N N . HIS A 1 160 ? -8.202 3.104 -7.232 1.00 96.94 160 HIS A N 1
ATOM 1292 C CA . HIS A 1 160 ? -7.073 3.390 -8.100 1.00 96.94 160 HIS A CA 1
ATOM 1293 C C . HIS A 1 160 ? -5.873 2.552 -7.679 1.00 96.94 160 HIS A C 1
ATOM 1295 O O . HIS A 1 160 ? -5.750 2.159 -6.518 1.00 96.94 160 HIS A O 1
ATOM 1301 N N . ILE A 1 161 ? -4.949 2.345 -8.608 1.00 97.69 161 ILE A N 1
ATOM 1302 C CA . ILE A 1 161 ? -3.583 1.961 -8.275 1.00 97.69 161 ILE A CA 1
ATOM 1303 C C . ILE A 1 161 ? -2.654 3.039 -8.810 1.00 97.69 161 ILE A C 1
ATOM 1305 O O . ILE A 1 161 ? -2.635 3.334 -10.006 1.00 97.69 161 ILE A O 1
ATOM 1309 N N . TRP A 1 162 ? -1.890 3.633 -7.903 1.00 98.06 162 TRP A N 1
ATOM 1310 C CA . TRP A 1 162 ? -0.833 4.574 -8.228 1.00 98.06 162 TRP A CA 1
ATOM 1311 C C . TRP A 1 162 ? 0.481 3.835 -8.391 1.00 98.06 162 TRP A C 1
ATOM 1313 O O . TRP A 1 162 ? 0.839 2.975 -7.586 1.00 98.06 162 TRP A O 1
ATOM 1323 N N . ARG A 1 163 ? 1.223 4.193 -9.427 1.00 96.62 163 ARG A N 1
ATOM 1324 C CA . ARG A 1 163 ? 2.536 3.638 -9.705 1.00 96.62 163 ARG A CA 1
ATOM 1325 C C . ARG A 1 163 ? 3.524 4.759 -9.898 1.00 96.62 163 ARG A C 1
ATOM 1327 O O . ARG A 1 163 ? 3.291 5.655 -10.703 1.00 96.62 163 ARG A O 1
ATOM 1334 N N . ASP A 1 164 ? 4.627 4.693 -9.175 1.00 96.31 164 ASP A N 1
ATOM 1335 C CA . ASP A 1 164 ? 5.636 5.740 -9.196 1.00 96.31 164 ASP A CA 1
ATOM 1336 C C . ASP A 1 164 ? 7.042 5.145 -9.190 1.00 96.31 164 ASP A C 1
ATOM 1338 O O . ASP A 1 164 ? 7.287 4.111 -8.567 1.00 96.31 164 ASP A O 1
ATOM 1342 N N . ALA A 1 165 ? 7.968 5.809 -9.873 1.00 94.94 165 ALA A N 1
ATOM 1343 C CA . ALA A 1 165 ? 9.374 5.448 -9.861 1.00 94.94 165 ALA A CA 1
ATOM 1344 C C . ALA A 1 165 ? 10.103 6.248 -8.779 1.00 94.94 165 ALA A C 1
ATOM 1346 O O . ALA A 1 165 ? 10.004 7.473 -8.718 1.00 94.94 165 ALA A O 1
ATOM 1347 N N . ILE A 1 166 ? 10.865 5.549 -7.947 1.00 92.38 166 ILE A N 1
ATOM 1348 C CA . ILE A 1 166 ? 11.788 6.145 -6.989 1.00 92.38 166 ILE A CA 1
ATOM 1349 C C . ILE A 1 166 ? 13.093 6.381 -7.721 1.00 92.38 166 ILE A C 1
ATOM 1351 O O . ILE A 1 166 ? 13.703 5.447 -8.246 1.00 92.38 166 ILE A O 1
ATOM 1355 N N . GLU A 1 167 ? 13.528 7.631 -7.737 1.00 91.12 167 GLU A N 1
ATOM 1356 C CA . GLU A 1 167 ? 14.728 8.043 -8.442 1.00 91.12 167 GLU A CA 1
ATOM 1357 C C . GLU A 1 167 ? 15.567 8.963 -7.560 1.00 91.12 167 GLU A C 1
ATOM 1359 O O . GLU A 1 167 ? 15.045 9.811 -6.835 1.00 91.12 167 GLU A O 1
ATOM 1364 N N . THR A 1 168 ? 16.883 8.814 -7.647 1.00 89.00 168 THR A N 1
ATOM 1365 C CA . THR A 1 168 ? 17.853 9.708 -7.016 1.00 89.00 168 THR A CA 1
ATOM 1366 C C . THR A 1 168 ? 18.561 10.542 -8.074 1.00 89.00 168 THR A C 1
ATOM 1368 O O . THR A 1 168 ? 18.637 10.166 -9.244 1.00 89.00 168 THR A O 1
ATOM 1371 N N . VAL A 1 169 ? 19.074 11.703 -7.670 1.00 87.00 169 VAL A N 1
ATOM 1372 C CA . VAL A 1 169 ? 19.989 12.488 -8.503 1.00 87.00 169 VAL A CA 1
ATOM 1373 C C . VAL A 1 169 ? 21.408 12.110 -8.104 1.00 87.00 169 VAL A C 1
ATOM 1375 O O . VAL A 1 169 ? 21.764 12.212 -6.931 1.00 87.00 169 VAL A O 1
ATOM 1378 N N . SER A 1 170 ? 22.200 11.674 -9.075 1.00 81.94 170 SER A N 1
ATOM 1379 C CA . SER A 1 170 ? 23.626 11.398 -8.919 1.00 81.94 170 SER A CA 1
ATOM 1380 C C . SER A 1 170 ? 24.433 12.419 -9.716 1.00 81.94 170 SER A C 1
ATOM 1382 O O . SER A 1 170 ? 24.003 12.846 -10.787 1.00 81.94 170 SER A O 1
ATOM 1384 N N . GLN A 1 171 ? 25.593 12.818 -9.197 1.00 77.62 171 GLN A N 1
ATOM 1385 C CA . GLN A 1 171 ? 26.548 13.653 -9.922 1.00 77.62 171 GLN A CA 1
ATOM 1386 C C . GLN A 1 171 ? 27.674 12.758 -10.448 1.00 77.62 171 GLN A C 1
ATOM 1388 O O . GLN A 1 171 ? 28.392 12.142 -9.662 1.00 77.62 171 GLN A O 1
ATOM 1393 N N . SER A 1 172 ? 27.811 12.682 -11.768 1.00 77.25 172 SER A N 1
ATOM 1394 C CA . SER A 1 172 ? 28.907 12.010 -12.466 1.00 77.25 172 SER A CA 1
ATOM 1395 C C . SER A 1 172 ? 29.859 13.047 -13.080 1.00 77.25 172 SER A C 1
ATOM 1397 O O . SER A 1 172 ? 29.580 14.249 -13.080 1.00 77.25 172 SER A O 1
ATOM 1399 N N . GLU A 1 173 ? 30.990 12.597 -13.634 1.00 77.88 173 GLU A N 1
ATOM 1400 C CA . GLU A 1 173 ? 31.899 13.465 -14.406 1.00 77.88 173 GLU A CA 1
ATOM 1401 C C . GLU A 1 173 ? 31.211 14.088 -15.639 1.00 77.88 173 GLU A C 1
ATOM 1403 O O . GLU A 1 173 ? 31.624 15.146 -16.110 1.00 77.88 173 GLU A O 1
ATOM 1408 N N . GLY A 1 174 ? 30.132 13.466 -16.135 1.00 75.06 174 GLY A N 1
ATOM 1409 C CA . GLY A 1 174 ? 29.328 13.941 -17.263 1.00 75.06 174 GLY A CA 1
ATOM 1410 C C . GLY A 1 174 ? 28.187 14.895 -16.890 1.00 75.06 174 GLY A C 1
ATOM 1411 O O . GLY A 1 174 ? 27.502 15.390 -17.785 1.00 75.06 174 GLY A O 1
ATOM 1412 N N . GLY A 1 175 ? 27.973 15.176 -15.600 1.00 83.00 175 GLY A N 1
ATOM 1413 C CA . GLY A 1 175 ? 26.904 16.048 -15.109 1.00 83.00 175 GLY A CA 1
ATOM 1414 C C . GLY A 1 175 ? 25.942 15.344 -14.152 1.00 83.00 175 GLY A C 1
ATOM 1415 O O . GLY A 1 175 ? 26.311 14.410 -13.448 1.00 83.00 175 GLY A O 1
ATOM 1416 N N . TYR A 1 176 ? 24.704 15.834 -14.074 1.00 82.75 176 TYR A N 1
ATOM 1417 C CA . TYR A 1 176 ? 23.679 15.240 -13.214 1.00 82.75 176 TYR A CA 1
ATOM 1418 C C . TYR A 1 176 ? 22.879 14.186 -13.968 1.00 82.75 176 TYR A C 1
ATOM 1420 O O . TYR A 1 176 ? 22.355 14.448 -15.051 1.00 82.75 176 TYR A O 1
ATOM 1428 N N . GLU A 1 177 ? 22.718 13.026 -13.347 1.00 83.19 177 GLU A N 1
ATOM 1429 C CA . GLU A 1 177 ? 21.947 11.913 -13.881 1.00 83.19 177 GLU A CA 1
ATOM 1430 C C . GLU A 1 177 ? 20.855 11.498 -12.901 1.00 83.19 177 GLU A C 1
ATOM 1432 O O . GLU A 1 177 ? 21.016 11.542 -11.678 1.00 83.19 177 GLU A O 1
ATOM 1437 N N . ARG A 1 178 ? 19.719 11.080 -13.458 1.00 85.94 178 ARG A N 1
ATOM 1438 C CA . ARG A 1 178 ? 18.604 10.524 -12.698 1.00 85.94 178 ARG A CA 1
ATOM 1439 C C . ARG A 1 178 ? 18.745 9.008 -12.666 1.00 85.94 178 ARG A C 1
ATOM 1441 O O . ARG A 1 178 ? 18.731 8.367 -13.714 1.00 85.94 178 ARG A O 1
ATOM 1448 N N . VAL A 1 179 ? 18.872 8.448 -11.470 1.00 89.69 179 VAL A N 1
ATOM 1449 C CA . VAL A 1 179 ? 19.129 7.024 -11.254 1.00 89.69 179 VAL A CA 1
ATOM 1450 C C . VAL A 1 179 ? 17.906 6.379 -10.625 1.00 89.69 179 VAL A C 1
ATOM 1452 O O . VAL A 1 179 ? 17.495 6.739 -9.525 1.00 89.69 179 VAL A O 1
ATOM 1455 N N . TYR A 1 180 ? 17.337 5.401 -11.320 1.00 93.50 180 TYR A N 1
ATOM 1456 C CA . TYR A 1 180 ? 16.224 4.600 -10.826 1.00 93.50 180 TYR A CA 1
ATOM 1457 C C . TYR A 1 180 ? 16.649 3.708 -9.649 1.00 93.50 180 TYR A C 1
ATOM 1459 O O . TYR A 1 180 ? 17.654 3.004 -9.735 1.00 93.50 180 TYR A O 1
ATOM 1467 N N . GLN A 1 181 ? 15.855 3.712 -8.577 1.00 93.31 181 GLN A N 1
ATOM 1468 C CA . GLN A 1 181 ? 16.070 2.928 -7.355 1.00 93.31 181 GLN A CA 1
ATOM 1469 C C . GLN A 1 181 ? 14.980 1.873 -7.124 1.00 93.31 181 GLN A C 1
ATOM 1471 O O . GLN A 1 181 ? 15.243 0.844 -6.506 1.00 93.31 181 GLN A O 1
ATOM 1476 N N . GLY A 1 182 ? 13.765 2.091 -7.629 1.00 95.19 182 GLY A N 1
ATOM 1477 C CA . GLY A 1 182 ? 12.674 1.134 -7.472 1.00 95.19 182 GLY A CA 1
ATOM 1478 C C . GLY A 1 182 ? 11.334 1.649 -7.983 1.00 95.19 182 GLY A C 1
ATOM 1479 O O . GLY A 1 182 ? 11.190 2.825 -8.308 1.00 95.19 182 GLY A O 1
ATOM 1480 N N . THR A 1 183 ? 10.345 0.766 -8.026 1.00 96.62 183 THR A N 1
ATOM 1481 C CA . THR A 1 183 ? 8.952 1.089 -8.341 1.00 96.62 183 THR A CA 1
ATOM 1482 C C . THR A 1 183 ? 8.130 0.947 -7.074 1.00 96.62 183 THR A C 1
ATOM 1484 O O . THR A 1 183 ? 8.233 -0.062 -6.374 1.00 96.62 183 THR A O 1
ATOM 1487 N N . VAL A 1 184 ? 7.280 1.932 -6.805 1.00 96.94 184 VAL A N 1
ATOM 1488 C CA . VAL A 1 184 ? 6.182 1.800 -5.850 1.00 96.94 184 VAL A CA 1
ATOM 1489 C C . VAL A 1 184 ? 4.912 1.453 -6.604 1.00 96.94 184 VAL A C 1
ATOM 1491 O O . VAL A 1 184 ? 4.571 2.118 -7.581 1.00 96.94 184 VAL A O 1
ATOM 1494 N N . ILE A 1 185 ? 4.199 0.440 -6.121 1.00 97.56 185 ILE A N 1
ATOM 1495 C CA . ILE A 1 185 ? 2.813 0.157 -6.487 1.00 97.56 185 ILE A CA 1
ATOM 1496 C C . ILE A 1 185 ? 1.972 0.413 -5.239 1.00 97.56 185 ILE A C 1
ATOM 1498 O O . ILE A 1 185 ? 2.178 -0.225 -4.203 1.00 97.56 185 ILE A O 1
ATOM 1502 N N . ALA A 1 186 ? 1.059 1.372 -5.338 1.00 97.94 186 ALA A N 1
ATOM 1503 C CA . ALA A 1 186 ? 0.292 1.911 -4.230 1.00 97.94 186 ALA A CA 1
ATOM 1504 C C . ALA A 1 186 ? -1.214 1.882 -4.537 1.00 97.94 186 ALA A C 1
ATOM 1506 O O . ALA A 1 186 ? -1.741 2.823 -5.136 1.00 97.94 186 ALA A O 1
ATOM 1507 N N . PRO A 1 187 ? -1.919 0.796 -4.181 1.00 98.19 187 PRO A N 1
ATOM 1508 C CA . PRO A 1 187 ? -3.370 0.756 -4.254 1.00 98.19 187 PRO A CA 1
ATOM 1509 C C . PRO A 1 187 ? -4.032 1.775 -3.323 1.00 98.19 187 PRO A C 1
ATOM 1511 O O . PRO A 1 187 ? -3.523 2.085 -2.242 1.00 98.19 187 PRO A O 1
ATOM 1514 N N . VAL A 1 188 ? -5.177 2.289 -3.768 1.00 98.44 188 VAL A N 1
ATOM 1515 C CA . VAL A 1 188 ? -5.875 3.427 -3.170 1.00 98.44 188 VAL A CA 1
ATOM 1516 C C . VAL A 1 188 ? -7.348 3.098 -2.968 1.00 98.44 188 VAL A C 1
ATOM 1518 O O . VAL A 1 188 ? -8.050 2.765 -3.923 1.00 98.44 188 VAL A O 1
ATOM 1521 N N . TRP A 1 189 ? -7.843 3.276 -1.746 1.00 98.44 189 TRP A N 1
ATOM 1522 C CA . TRP A 1 189 ? -9.256 3.135 -1.395 1.00 98.44 189 TRP A CA 1
ATOM 1523 C C . TRP A 1 189 ? -9.794 4.463 -0.866 1.00 98.44 189 TRP A C 1
ATOM 1525 O O . TRP A 1 189 ? -9.166 5.096 -0.021 1.00 98.44 189 TRP A O 1
ATOM 1535 N N . ASP A 1 190 ? -10.976 4.870 -1.322 1.00 97.94 190 ASP A N 1
ATOM 1536 C CA . ASP A 1 190 ? -11.698 5.985 -0.707 1.00 97.94 190 ASP A CA 1
ATOM 1537 C C . ASP A 1 190 ? -12.604 5.419 0.394 1.00 97.94 190 ASP A C 1
ATOM 1539 O O . ASP A 1 190 ? -13.494 4.610 0.123 1.00 97.94 190 ASP A O 1
ATOM 1543 N N . VAL A 1 191 ? -12.375 5.826 1.641 1.00 98.25 191 VAL A N 1
ATOM 1544 C CA . VAL A 1 191 ? -13.076 5.307 2.818 1.00 98.25 191 VAL A CA 1
ATOM 1545 C C . VAL A 1 191 ? -13.843 6.436 3.484 1.00 98.25 191 VAL A C 1
ATOM 1547 O O . VAL A 1 191 ? -13.259 7.422 3.924 1.00 98.25 191 VAL A O 1
ATOM 1550 N N . ARG A 1 192 ? -15.160 6.256 3.616 1.00 98.12 192 ARG A N 1
ATOM 1551 C CA . ARG A 1 192 ? -16.025 7.159 4.376 1.00 98.12 192 ARG A CA 1
ATOM 1552 C C . ARG A 1 192 ? -16.941 6.373 5.305 1.00 98.12 192 ARG A C 1
ATOM 1554 O O . ARG A 1 192 ? -17.819 5.645 4.850 1.00 98.12 192 ARG A O 1
ATOM 1561 N N . LEU A 1 193 ? -16.751 6.541 6.608 1.00 98.50 193 LEU A N 1
ATOM 1562 C CA . LEU A 1 193 ? -17.431 5.793 7.661 1.00 98.50 193 LEU A CA 1
ATOM 1563 C C . LEU A 1 193 ? -18.116 6.745 8.643 1.00 98.50 193 LEU A C 1
ATOM 1565 O O . LEU A 1 193 ? -17.518 7.712 9.107 1.00 98.50 193 LEU A O 1
ATOM 1569 N N . ALA A 1 194 ? -19.370 6.450 8.977 1.00 98.25 194 ALA A N 1
ATOM 1570 C CA . ALA A 1 194 ? -20.035 7.040 10.136 1.00 98.25 194 ALA A CA 1
ATOM 1571 C C . ALA A 1 194 ? -19.651 6.275 11.414 1.00 98.25 194 ALA A C 1
ATOM 1573 O O . ALA A 1 194 ? -19.239 5.117 11.333 1.00 98.25 194 ALA A O 1
ATOM 1574 N N . ALA A 1 195 ? -19.849 6.889 12.582 1.00 98.19 195 ALA A N 1
ATOM 1575 C CA . ALA A 1 195 ? -19.632 6.237 13.873 1.00 98.19 195 ALA A CA 1
ATOM 1576 C C . ALA A 1 195 ? -20.283 4.837 13.951 1.00 98.19 195 ALA A C 1
ATOM 1578 O O . ALA A 1 195 ? -21.440 4.638 13.567 1.00 98.19 195 ALA A O 1
ATOM 1579 N N . GLY A 1 196 ? -19.515 3.861 14.433 1.00 98.12 196 GLY A N 1
ATOM 1580 C CA . GLY A 1 196 ? -19.877 2.447 14.529 1.00 98.12 196 GLY A CA 1
ATOM 1581 C C . GLY A 1 196 ? -19.854 1.675 13.204 1.00 98.12 196 GLY A C 1
ATOM 1582 O O . GLY A 1 196 ? -20.287 0.524 13.174 1.00 98.12 196 GLY A O 1
ATOM 1583 N N . LYS A 1 197 ? -19.418 2.279 12.090 1.00 98.62 197 LYS A N 1
ATOM 1584 C CA . LYS A 1 197 ? -19.251 1.590 10.799 1.00 98.62 197 LYS A CA 1
ATOM 1585 C C . LYS A 1 197 ? -17.801 1.192 10.567 1.00 98.62 197 LYS A C 1
ATOM 1587 O O . LYS A 1 197 ? -16.883 1.854 11.051 1.00 98.62 197 LYS A O 1
ATOM 1592 N N . SER A 1 198 ? -17.621 0.138 9.777 1.00 98.50 198 SER A N 1
ATOM 1593 C CA . SER A 1 198 ? -16.316 -0.397 9.416 1.00 98.50 198 SER A CA 1
ATOM 1594 C C . SER A 1 198 ? -16.127 -0.552 7.909 1.00 98.50 198 SER A C 1
ATOM 1596 O O . SER A 1 198 ? -17.092 -0.585 7.142 1.00 98.50 198 SER A O 1
ATOM 1598 N N . ALA A 1 199 ? -14.863 -0.628 7.502 1.00 98.50 199 ALA A N 1
ATOM 1599 C CA . ALA A 1 199 ? -14.426 -0.975 6.155 1.00 98.50 199 ALA A CA 1
ATOM 1600 C C . ALA A 1 199 ? -13.193 -1.878 6.226 1.00 98.50 199 ALA A C 1
ATOM 1602 O O . ALA A 1 199 ? -12.457 -1.872 7.214 1.00 98.50 199 ALA A O 1
ATOM 1603 N N . GLU A 1 200 ? -12.948 -2.610 5.146 1.00 98.62 200 GLU A N 1
ATOM 1604 C CA . GLU A 1 200 ? -11.760 -3.436 4.971 1.00 98.62 200 GLU A CA 1
ATOM 1605 C C . GLU A 1 200 ? -11.036 -3.031 3.685 1.00 98.62 200 GLU A C 1
ATOM 1607 O O . GLU A 1 200 ? -11.669 -2.770 2.661 1.00 98.62 200 GLU A O 1
ATOM 1612 N N . ALA A 1 201 ? -9.708 -3.003 3.741 1.00 98.56 201 ALA A N 1
ATOM 1613 C CA . ALA A 1 201 ? -8.839 -2.938 2.576 1.00 98.56 201 ALA A CA 1
ATOM 1614 C C . ALA A 1 201 ? -7.851 -4.105 2.616 1.00 98.56 201 ALA A C 1
ATOM 1616 O O . ALA A 1 201 ? -7.411 -4.532 3.687 1.00 98.56 201 ALA A O 1
ATOM 1617 N N . ARG A 1 202 ? -7.475 -4.620 1.445 1.00 98.44 202 ARG A N 1
ATOM 1618 C CA . ARG A 1 202 ? -6.592 -5.782 1.337 1.00 98.44 202 ARG A CA 1
ATOM 1619 C C . ARG A 1 202 ? -5.578 -5.597 0.225 1.00 98.44 202 ARG A C 1
ATOM 1621 O O . ARG A 1 202 ? -5.950 -5.281 -0.897 1.00 98.44 202 ARG A O 1
ATOM 1628 N N . MET A 1 203 ? -4.318 -5.888 0.527 1.00 98.38 203 MET A N 1
ATOM 1629 C CA . MET A 1 203 ? -3.243 -5.967 -0.457 1.00 98.38 203 MET A CA 1
ATOM 1630 C C . MET A 1 203 ? -2.548 -7.316 -0.334 1.00 98.38 203 MET A C 1
ATOM 1632 O O . MET A 1 203 ? -2.286 -7.804 0.763 1.00 98.38 203 MET A O 1
ATOM 1636 N N . ILE A 1 204 ? -2.251 -7.932 -1.464 1.00 98.06 204 ILE A N 1
ATOM 1637 C CA . ILE A 1 204 ? -1.504 -9.177 -1.543 1.00 98.06 204 ILE A CA 1
ATOM 1638 C C . ILE A 1 204 ? -0.303 -8.912 -2.432 1.00 98.06 204 ILE A C 1
ATOM 1640 O O . ILE A 1 204 ? -0.459 -8.432 -3.550 1.00 98.06 204 ILE A O 1
ATOM 1644 N N . VAL A 1 205 ? 0.879 -9.247 -1.931 1.00 97.31 205 VAL A N 1
ATOM 1645 C CA . VAL A 1 205 ? 2.109 -9.246 -2.716 1.00 97.31 205 VAL A CA 1
ATOM 1646 C C . VAL A 1 205 ? 2.537 -10.690 -2.915 1.00 97.31 205 VAL A C 1
ATOM 1648 O O . VAL A 1 205 ? 2.631 -11.460 -1.957 1.00 97.31 205 VAL A O 1
ATOM 1651 N N . ASP A 1 206 ? 2.771 -11.046 -4.167 1.00 94.12 206 ASP A N 1
ATOM 1652 C CA . ASP A 1 206 ? 3.318 -12.327 -4.587 1.00 94.12 206 ASP A CA 1
ATOM 1653 C C . ASP A 1 206 ? 4.695 -12.114 -5.206 1.00 94.12 206 ASP A C 1
ATOM 1655 O O . ASP A 1 206 ? 4.934 -11.087 -5.848 1.00 94.12 206 ASP A O 1
ATOM 1659 N N . LEU A 1 207 ? 5.586 -13.080 -5.022 1.00 91.50 207 LEU A N 1
ATOM 1660 C CA . LEU A 1 207 ? 6.899 -13.084 -5.646 1.00 91.50 207 LEU A CA 1
ATOM 1661 C C . LEU A 1 207 ? 7.251 -14.502 -6.060 1.00 91.50 207 LEU A C 1
ATOM 1663 O O . LEU A 1 207 ? 7.524 -15.355 -5.229 1.00 91.50 207 LEU A O 1
ATOM 1667 N N . GLU A 1 208 ? 7.328 -14.749 -7.350 1.00 87.88 208 GLU A N 1
ATOM 1668 C CA . GLU A 1 208 ? 7.741 -16.008 -7.933 1.00 87.88 208 GLU A CA 1
ATOM 1669 C C . GLU A 1 208 ? 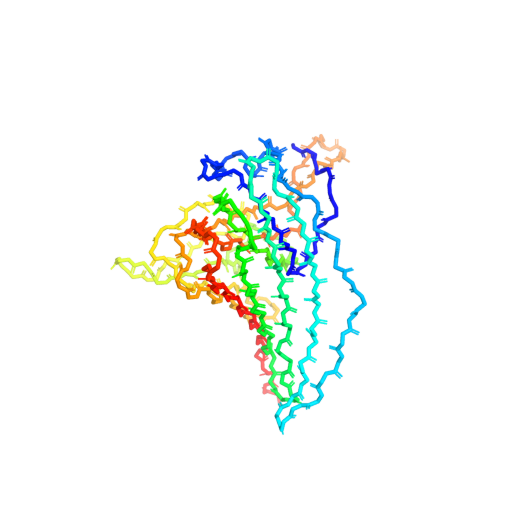9.130 -15.867 -8.558 1.00 87.88 208 GLU A C 1
ATOM 1671 O O . GLU A 1 208 ? 9.534 -14.813 -9.046 1.00 87.88 208 GLU A O 1
ATOM 1676 N N . GLU A 1 209 ? 9.878 -16.963 -8.501 1.00 79.38 209 GLU A N 1
ATOM 1677 C CA . GLU A 1 209 ? 11.166 -17.100 -9.176 1.00 79.38 209 GLU A CA 1
ATOM 1678 C C . GLU A 1 209 ? 11.034 -18.363 -10.005 1.00 79.38 209 GLU A C 1
ATOM 1680 O O . GLU A 1 209 ? 10.655 -19.413 -9.461 1.00 79.38 209 GLU A O 1
ATOM 1685 N N . GLU A 1 210 ? 11.287 -18.252 -11.300 1.00 72.19 210 GLU A N 1
ATOM 1686 C CA . GLU A 1 210 ? 11.258 -19.403 -12.186 1.00 72.19 210 GLU A CA 1
ATOM 1687 C C . GLU A 1 210 ? 12.467 -20.292 -11.862 1.00 72.19 210 GLU A C 1
ATOM 1689 O O . GLU A 1 210 ? 13.619 -19.858 -11.925 1.00 72.19 210 GLU A O 1
ATOM 1694 N N . LYS A 1 211 ? 12.223 -21.542 -11.445 1.00 56.50 211 LYS A N 1
ATOM 1695 C CA . LYS A 1 211 ? 13.319 -22.461 -11.118 1.00 56.50 211 LYS A CA 1
ATOM 1696 C C . LYS A 1 211 ? 14.085 -22.820 -12.387 1.00 56.50 211 LYS A C 1
ATOM 1698 O O . LYS A 1 211 ? 13.492 -23.210 -13.386 1.00 56.50 211 LYS A O 1
ATOM 1703 N N . ASN A 1 212 ? 15.410 -22.775 -12.307 1.00 46.38 212 ASN A N 1
ATOM 1704 C CA . ASN A 1 212 ? 16.267 -23.382 -13.314 1.00 46.38 212 ASN A CA 1
ATOM 1705 C C . ASN A 1 212 ? 16.072 -24.908 -13.316 1.00 46.38 212 ASN A C 1
ATOM 1707 O O . ASN A 1 212 ? 16.460 -25.574 -12.356 1.00 46.38 212 ASN A O 1
ATOM 1711 N N . GLU A 1 213 ? 15.506 -25.459 -14.387 1.00 41.34 213 GLU A N 1
ATOM 1712 C CA . GLU A 1 213 ? 15.691 -26.867 -14.740 1.00 41.34 213 GLU A CA 1
ATOM 1713 C C . GLU A 1 213 ? 17.045 -26.984 -15.463 1.00 41.34 213 GLU A C 1
ATOM 1715 O O . GLU A 1 213 ? 17.150 -26.656 -16.644 1.00 41.34 213 GLU A O 1
ATOM 1720 N N . TRP A 1 214 ? 18.095 -27.366 -14.728 1.00 37.81 214 TRP A N 1
ATOM 1721 C CA . TRP A 1 214 ? 19.357 -27.867 -15.291 1.00 37.81 214 TRP A CA 1
ATOM 1722 C C . TRP A 1 214 ? 19.504 -29.342 -14.933 1.00 37.81 214 TRP A C 1
ATOM 1724 O O . TRP A 1 214 ? 19.272 -29.671 -13.744 1.00 37.81 214 TRP A O 1
#

Solvent-accessible surface area (backbone atoms only — not comparable to full-atom values): 11534 Å² total; per-residue (Å²): 122,75,82,94,66,89,89,57,66,73,38,76,43,42,28,50,73,80,68,45,68,68,33,56,74,57,65,65,68,67,62,40,50,85,88,68,64,51,78,75,45,80,44,82,49,102,65,28,39,37,41,35,30,41,37,72,50,64,38,75,88,41,26,25,36,37,40,38,41,33,38,42,40,47,78,68,82,59,51,42,36,37,39,39,43,39,34,15,72,34,60,46,34,68,26,22,39,34,42,30,37,67,46,68,81,50,64,24,78,40,90,60,23,29,36,32,36,78,49,96,92,40,80,46,75,43,44,37,57,46,72,48,80,41,68,86,45,41,53,37,38,36,38,32,60,88,78,37,36,39,34,35,43,40,25,70,85,29,56,30,29,37,32,37,46,41,61,45,83,43,81,55,100,90,41,81,44,81,42,59,56,30,28,38,46,29,40,26,35,82,46,75,29,49,52,80,30,72,53,76,50,44,43,33,42,38,53,48,66,69,78,82,90,127

pLDDT: mean 93.36, std 8.56, range [37.81, 98.75]